Protein AF-A0A1V6E5S6-F1 (afdb_monomer)

Radius of gyration: 23.47 Å; Cα contacts (8 Å, |Δi|>4): 722; chains: 1; bounding box: 61×52×70 Å

Foldseek 3Di:
DVVQLVVCLVQLVVQWKKKKKFWAQKDAQAQDGLQFMKIATPVRDIDTDPGDDPVRVVVSVVVVVCVVVVHFKDKDKDQQAPVVDPDDDDRRMIIMMIMGMDGHPDLQSVQSVLQVVCLQVQFKWKWKWWDFPPDIHIFIAGLCQQTPPVHDPDDPSVQSNVVQPDAGWHWDWTWDDDPPDTTIIIMIMHIDGRFAAEEAEALDLLSLLLLVLCVVVGHAYEYEYQDPVSQDCVSRVRHPYYYYQPDLLQSQPDDPVGHGDAAALRYEYAHPHDDLVSQLSVLLNVLPHNHVAAEYADDPVSLVVSVVVVVVVPDDPVSSVRYHPNAFDPPVDDGSNSSSVRNVVQVVCSSVVNRDPD

Secondary structure (DSSP, 8-state):
-HHHHHHHHHHHHTT--EEEEEEEEEESS-S--TT-EEEEETTS-EEE-SSSTHHHHHHHHHHHHHHHTT-SEEEEEEE-STTT-SSS-S---EEEEEEEEE-TTSHHHHHHHHHHHHHHTT--EEEEEEE-SS-EEEEEEETTS-EEETT-SS--THHHHTTTT--EEEEEEEEEEETTEEEEEEEEEEEEPPPPEEEEE--SHHHHHHHHHHHHTT-EEEEEES-GGG--TTT-TT-SEEEE---TTSTTS-BTTB------TT-EEEE--S-HHHHHHHHHHHHTS--SEEEE-S-HHHHHHHHHHHHHTT--HHHHTTEESS-S--S---SHHHHHHHHHHHHHHHHTT-----

pLDDT: mean 88.1, std 12.29, range [40.66, 98.31]

Solvent-accessible surface area (backbone atoms only — not comparable to full-atom values): 19204 Å² total; per-residue (Å²): 108,67,68,50,53,53,54,53,49,57,36,32,76,66,68,33,45,38,35,36,36,29,21,40,40,61,43,74,56,55,83,45,53,31,74,23,44,23,40,34,37,87,86,69,53,71,41,70,46,60,52,55,71,65,65,41,52,52,50,54,54,49,53,53,54,35,58,74,73,68,53,55,65,50,79,47,79,44,69,36,30,72,92,69,45,97,80,83,74,91,47,53,13,40,40,30,36,41,34,43,55,34,45,44,92,33,62,54,36,53,10,44,49,54,18,50,54,42,18,74,73,63,36,45,23,28,28,36,44,34,34,46,99,87,51,78,46,42,28,8,27,34,81,86,32,48,38,68,23,63,77,51,99,79,64,83,41,75,50,48,49,77,59,57,81,48,74,20,26,36,69,52,79,38,57,44,85,51,97,94,44,72,45,71,20,50,29,42,37,44,23,44,70,35,75,32,39,38,39,30,38,16,59,44,69,46,31,44,35,29,45,53,50,42,37,74,77,58,29,46,22,35,41,26,29,73,53,64,90,54,65,40,60,89,74,40,75,73,44,76,41,69,46,72,42,91,43,64,92,56,65,43,53,60,53,99,90,44,75,54,65,83,55,43,58,72,17,35,39,36,41,42,64,93,46,72,70,60,50,41,41,50,46,59,58,52,64,75,45,52,45,58,36,36,31,36,64,52,53,64,69,57,49,52,56,43,52,52,56,42,42,77,74,66,54,48,72,75,55,58,68,56,50,39,64,50,45,38,50,94,77,79,59,81,49,42,57,45,42,18,50,25,33,51,52,37,53,50,24,54,77,69,73,57,57,74,89,125

Sequence (358 aa):
MRELRSWIIERLDSDETVVLAAVTHASGSTARGTDALMAVDMNGRMEGTVGGGYIENQAIMAIRKLLEVGGDHQDLFFDLSPEAQQNQMTCGGKVSLHIERIDPQSEAYNALKTCFEHVESGNPCAFIVARTSEEKHCFAIDKEGRALYPHLQKTSASSLESAHNSYGASCFELELPEADKFKRARAFQLGFKPDPIAYIFGAGHVGKATSVAASLVGFRVIVTDDRAELLTRERFPNANMLRIIENFSDPLMASRDAPAIEIGPQDCAMILTRKPDIDKEMLSCLLRTKAGYIGLIGSKTKRDGIFAALREEGFSESDLSRVHSPIGLGIGAQTPEEIAISIMAEVIAVRSGVLPKL

Mean predicted aligned error: 7.18 Å

Structure (mmCIF, N/CA/C/O backbone):
data_AF-A0A1V6E5S6-F1
#
_entry.id   AF-A0A1V6E5S6-F1
#
loop_
_atom_site.group_PDB
_atom_site.id
_atom_site.type_symbol
_atom_site.label_atom_id
_atom_site.label_alt_id
_atom_site.label_comp_id
_atom_site.label_asym_id
_atom_site.label_entity_id
_atom_site.label_seq_id
_atom_site.pdbx_PDB_ins_code
_atom_site.Cartn_x
_atom_site.Cartn_y
_atom_site.Cartn_z
_atom_site.occupancy
_atom_site.B_iso_or_equiv
_atom_site.auth_seq_id
_atom_site.auth_comp_id
_atom_site.auth_asym_id
_atom_site.auth_atom_id
_atom_site.pdbx_PDB_model_num
ATOM 1 N N . MET A 1 1 ? -2.377 -0.287 -6.154 1.00 79.62 1 MET A N 1
ATOM 2 C CA . MET A 1 1 ? -1.262 -1.111 -6.672 1.00 79.62 1 MET A CA 1
ATOM 3 C C . MET A 1 1 ? -1.637 -2.571 -6.876 1.00 79.62 1 MET A C 1
ATOM 5 O O . MET A 1 1 ? -1.191 -3.112 -7.870 1.00 79.62 1 MET A O 1
ATOM 9 N N . ARG A 1 2 ? -2.436 -3.218 -6.010 1.00 83.69 2 ARG A N 1
ATOM 10 C CA . ARG A 1 2 ? -2.872 -4.614 -6.226 1.00 83.69 2 ARG A CA 1
ATOM 11 C C . ARG A 1 2 ? -3.512 -4.860 -7.598 1.00 83.69 2 ARG A C 1
ATOM 13 O O . ARG A 1 2 ? -2.979 -5.658 -8.348 1.00 83.69 2 ARG A O 1
ATOM 20 N N . GLU A 1 3 ? -4.563 -4.113 -7.941 1.00 87.19 3 GLU A N 1
ATOM 21 C CA . GLU A 1 3 ? -5.257 -4.261 -9.235 1.00 87.19 3 GLU A CA 1
ATOM 22 C C . GLU A 1 3 ? -4.297 -4.086 -10.425 1.00 87.19 3 GLU A C 1
ATOM 24 O O . GLU A 1 3 ? -4.286 -4.908 -11.328 1.00 87.19 3 GLU A O 1
ATOM 29 N N . LEU A 1 4 ? -3.404 -3.087 -10.372 1.00 92.00 4 LEU A N 1
ATOM 30 C CA . LEU A 1 4 ? -2.356 -2.883 -11.378 1.00 92.00 4 LEU A CA 1
ATOM 31 C C . LEU A 1 4 ? -1.407 -4.088 -11.501 1.00 92.00 4 LEU A C 1
ATOM 33 O O . LEU A 1 4 ? -1.070 -4.488 -12.610 1.00 92.00 4 LEU A O 1
ATOM 37 N N . ARG A 1 5 ? -0.970 -4.676 -10.379 1.00 93.69 5 ARG A N 1
ATOM 38 C CA . ARG A 1 5 ? -0.094 -5.860 -10.386 1.00 93.69 5 ARG A CA 1
ATOM 39 C C . ARG A 1 5 ? -0.795 -7.065 -11.011 1.00 93.69 5 ARG A C 1
ATOM 41 O O . ARG A 1 5 ? -0.218 -7.697 -11.890 1.00 93.69 5 ARG A O 1
ATOM 48 N N . SER A 1 6 ? -2.037 -7.334 -10.604 1.00 93.31 6 SER A N 1
ATOM 49 C CA . SER A 1 6 ? -2.858 -8.411 -11.172 1.00 93.31 6 SER A CA 1
ATOM 50 C C . SER A 1 6 ? -3.077 -8.206 -12.670 1.00 93.31 6 SER A C 1
ATOM 52 O O . SER A 1 6 ? -2.807 -9.109 -13.452 1.00 93.31 6 SER A O 1
ATOM 54 N N . TRP A 1 7 ? -3.433 -6.984 -13.077 1.00 96.50 7 TRP A N 1
ATOM 55 C CA . TRP A 1 7 ? -3.593 -6.601 -14.477 1.00 96.50 7 TRP A CA 1
ATOM 56 C C . TRP A 1 7 ? -2.333 -6.906 -15.292 1.00 96.50 7 TRP A C 1
ATOM 58 O O . TRP A 1 7 ? -2.433 -7.541 -16.334 1.00 96.50 7 TRP A O 1
ATOM 68 N N . ILE A 1 8 ? -1.144 -6.513 -14.814 1.00 97.00 8 ILE A N 1
ATOM 69 C CA . ILE A 1 8 ? 0.131 -6.750 -15.516 1.00 97.00 8 ILE A CA 1
ATOM 70 C C . ILE A 1 8 ? 0.382 -8.249 -15.718 1.00 97.00 8 ILE A C 1
ATOM 72 O O . ILE A 1 8 ? 0.693 -8.668 -16.833 1.00 97.00 8 ILE A O 1
ATOM 76 N N . ILE A 1 9 ? 0.238 -9.051 -14.658 1.00 96.69 9 ILE A N 1
ATOM 77 C CA . ILE A 1 9 ? 0.496 -10.495 -14.719 1.00 96.69 9 ILE A CA 1
ATOM 78 C C . ILE A 1 9 ? -0.505 -11.197 -15.629 1.00 96.69 9 ILE A C 1
ATOM 80 O O . ILE A 1 9 ? -0.089 -12.014 -16.438 1.00 96.69 9 ILE A O 1
ATOM 84 N N . GLU A 1 10 ? -1.788 -10.836 -15.580 1.00 96.56 10 GLU A N 1
ATOM 85 C CA . GLU A 1 10 ? -2.810 -11.414 -16.462 1.00 96.56 10 GLU A CA 1
ATOM 86 C C . GLU A 1 10 ? -2.470 -11.251 -17.951 1.00 96.56 10 GLU A C 1
ATOM 88 O O . GLU A 1 10 ? -2.671 -12.187 -18.727 1.00 96.56 10 GLU A O 1
ATOM 93 N N . ARG A 1 11 ? -1.932 -10.093 -18.366 1.00 96.94 11 ARG A N 1
ATOM 94 C CA . ARG A 1 11 ? -1.499 -9.878 -19.761 1.00 96.94 11 ARG A CA 1
ATOM 95 C C . ARG A 1 11 ? -0.270 -10.701 -20.106 1.00 96.94 11 ARG A C 1
ATOM 97 O O . ARG A 1 11 ? -0.270 -11.387 -21.122 1.00 96.94 11 ARG A O 1
ATOM 104 N N . LEU A 1 12 ? 0.751 -10.654 -19.253 1.00 97.00 12 LEU A N 1
ATOM 105 C CA . LEU A 1 12 ? 2.005 -11.364 -19.501 1.00 97.00 12 LEU A CA 1
ATOM 106 C C . LEU A 1 12 ? 1.802 -12.889 -19.515 1.00 97.00 12 LEU A C 1
ATOM 108 O O . LEU A 1 12 ? 2.395 -13.575 -20.344 1.00 97.00 12 LEU A O 1
ATOM 112 N N . ASP A 1 13 ? 0.917 -13.413 -18.661 1.00 96.25 13 ASP A N 1
ATOM 113 C CA . ASP A 1 13 ? 0.499 -14.823 -18.657 1.00 96.25 13 ASP A CA 1
ATOM 114 C C . ASP A 1 13 ? -0.327 -15.186 -19.909 1.00 96.25 13 ASP A C 1
ATOM 116 O O . ASP A 1 13 ? -0.337 -16.345 -20.323 1.00 96.25 13 ASP A O 1
ATOM 120 N N . SER A 1 14 ? -0.981 -14.203 -20.538 1.00 95.75 14 SER A N 1
ATOM 121 C CA . SER A 1 14 ? -1.735 -14.350 -21.795 1.00 95.75 14 SER A CA 1
ATOM 122 C C . SER A 1 14 ? -0.883 -14.115 -23.051 1.00 95.75 14 SER A C 1
ATOM 124 O O . SER A 1 14 ? -1.437 -13.916 -24.131 1.00 95.75 14 SER A O 1
ATOM 126 N N . ASP A 1 15 ? 0.447 -14.140 -22.920 1.00 95.81 15 ASP A N 1
ATOM 127 C CA . ASP A 1 15 ? 1.408 -13.909 -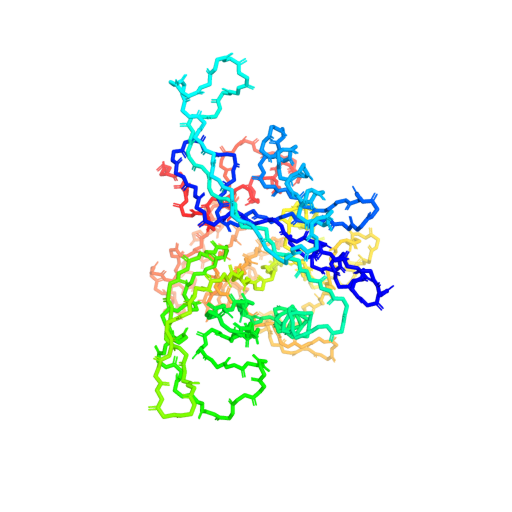24.009 1.00 95.81 15 ASP A CA 1
ATOM 128 C C . ASP A 1 15 ? 1.304 -12.504 -24.647 1.00 95.81 15 ASP A C 1
ATOM 130 O O . ASP A 1 15 ? 1.664 -12.287 -25.804 1.00 95.81 15 ASP A O 1
ATOM 134 N N . GLU A 1 16 ? 0.830 -11.513 -23.881 1.00 95.94 16 GLU A N 1
ATOM 135 C CA . GLU A 1 16 ? 0.784 -10.107 -24.291 1.00 95.94 16 GLU A CA 1
ATOM 136 C C . GLU A 1 16 ? 1.938 -9.307 -23.657 1.00 95.94 16 GLU A C 1
ATOM 138 O O . GLU A 1 16 ? 2.096 -9.276 -22.436 1.00 95.94 16 GLU A O 1
ATOM 143 N N . THR A 1 17 ? 2.722 -8.596 -24.476 1.00 96.56 17 THR A N 1
ATOM 144 C CA . THR A 1 17 ? 3.737 -7.637 -23.999 1.00 96.56 17 THR A CA 1
ATOM 145 C C . THR A 1 17 ? 3.088 -6.479 -23.243 1.00 96.56 17 THR A C 1
ATOM 147 O O . THR A 1 17 ? 2.095 -5.891 -23.686 1.00 96.56 17 THR A O 1
ATOM 150 N N . VAL A 1 18 ? 3.712 -6.097 -22.128 1.00 97.56 18 VAL A N 1
ATOM 151 C CA . VAL A 1 18 ? 3.324 -4.946 -21.308 1.00 97.56 18 VAL A CA 1
ATOM 152 C C . VAL A 1 18 ? 4.490 -3.970 -21.222 1.00 97.56 18 VAL A C 1
ATOM 154 O O . VAL A 1 18 ? 5.636 -4.361 -21.017 1.00 97.56 18 VAL A O 1
ATOM 157 N N . VAL A 1 19 ? 4.203 -2.678 -21.338 1.00 97.94 19 VAL A N 1
ATOM 158 C CA . VAL A 1 19 ? 5.181 -1.609 -21.140 1.00 97.94 19 VAL A CA 1
ATOM 159 C C . VAL A 1 19 ? 4.845 -0.846 -19.865 1.00 97.94 19 VAL A C 1
ATOM 161 O O . VAL A 1 19 ? 3.742 -0.322 -19.707 1.00 97.94 19 VAL A O 1
ATOM 164 N N . LEU A 1 20 ? 5.803 -0.795 -18.946 1.00 97.50 20 LEU A N 1
ATOM 165 C CA . LEU A 1 20 ? 5.714 -0.062 -17.690 1.00 97.50 20 LEU A CA 1
ATOM 166 C C . LEU A 1 20 ? 6.242 1.357 -17.889 1.00 97.50 20 LEU A C 1
ATOM 168 O O . LEU A 1 20 ? 7.266 1.546 -18.534 1.00 97.50 20 LEU A O 1
ATOM 172 N N . ALA A 1 21 ? 5.583 2.344 -17.296 1.00 96.44 21 ALA A N 1
ATOM 173 C CA . ALA A 1 21 ? 6.065 3.713 -17.173 1.00 96.44 21 ALA A CA 1
ATOM 174 C C . ALA A 1 21 ? 6.022 4.119 -15.698 1.00 96.44 21 ALA A C 1
ATOM 176 O O . ALA A 1 21 ? 4.956 4.111 -15.079 1.00 96.44 21 ALA A O 1
ATOM 177 N N . ALA A 1 22 ? 7.174 4.464 -15.131 1.00 95.25 22 ALA A N 1
ATOM 178 C CA . ALA A 1 22 ? 7.325 4.723 -13.704 1.00 95.25 22 ALA A CA 1
ATOM 179 C C . ALA A 1 22 ? 7.999 6.070 -13.440 1.00 95.25 22 ALA A C 1
ATOM 181 O O . ALA A 1 22 ? 8.958 6.427 -14.125 1.00 95.25 22 ALA A O 1
ATOM 182 N N . VAL A 1 23 ? 7.527 6.806 -12.432 1.00 93.06 23 VAL A N 1
ATOM 183 C CA . VAL A 1 23 ? 8.133 8.082 -12.021 1.00 93.06 23 VAL A CA 1
ATOM 184 C C . VAL A 1 23 ? 9.390 7.804 -11.201 1.00 93.06 23 VAL A C 1
ATOM 186 O O . VAL A 1 23 ? 9.299 7.431 -10.040 1.00 93.06 23 VAL A O 1
ATOM 189 N N . THR A 1 24 ? 10.576 7.995 -11.773 1.00 91.69 24 THR A N 1
ATOM 190 C CA . THR A 1 24 ? 11.856 7.710 -11.091 1.00 91.69 24 THR A CA 1
ATOM 191 C C . THR A 1 24 ? 12.415 8.902 -10.330 1.00 91.69 24 THR A C 1
ATOM 193 O O . THR A 1 24 ? 13.259 8.748 -9.448 1.00 91.69 24 THR A O 1
ATOM 196 N N . HIS A 1 25 ? 11.942 10.103 -10.652 1.00 88.56 25 HIS A N 1
ATOM 197 C CA . HIS A 1 25 ? 12.268 11.318 -9.927 1.00 88.56 25 HIS A CA 1
ATOM 198 C C . HIS A 1 25 ? 11.115 12.310 -10.035 1.00 88.56 25 HIS A C 1
ATOM 200 O O . HIS A 1 25 ? 10.565 12.517 -11.116 1.00 88.56 25 HIS A O 1
ATOM 206 N N . ALA A 1 26 ? 10.791 12.960 -8.924 1.00 85.50 26 ALA A N 1
ATOM 207 C CA . ALA A 1 26 ? 9.840 14.056 -8.876 1.00 85.50 26 ALA A CA 1
ATOM 208 C C . ALA A 1 26 ? 10.364 15.120 -7.909 1.00 85.50 26 ALA A C 1
ATOM 210 O O . ALA A 1 26 ? 10.717 14.812 -6.769 1.00 85.50 26 ALA A O 1
ATOM 211 N N . SER A 1 27 ? 10.425 16.372 -8.356 1.00 82.69 27 SER A N 1
ATOM 212 C CA . SER A 1 27 ? 10.778 17.511 -7.506 1.00 82.69 27 SER A CA 1
ATOM 213 C C . SER A 1 27 ? 9.887 18.718 -7.792 1.00 82.69 27 SER A C 1
ATOM 215 O O . SER A 1 27 ? 9.423 18.927 -8.913 1.00 82.69 27 SER A O 1
ATOM 217 N N . GLY A 1 28 ? 9.616 19.511 -6.753 1.00 75.56 28 GLY A N 1
ATOM 218 C CA . GLY A 1 28 ? 8.633 20.596 -6.810 1.00 75.56 28 GLY A CA 1
ATOM 219 C C . GLY A 1 28 ? 7.181 20.098 -6.785 1.00 75.56 28 GLY A C 1
ATOM 220 O O . GLY A 1 28 ? 6.899 18.971 -6.376 1.00 75.56 28 GLY A O 1
ATOM 221 N N . SER A 1 29 ? 6.249 20.953 -7.213 1.00 67.00 29 SER A N 1
ATOM 222 C CA . SER A 1 29 ? 4.806 20.667 -7.213 1.00 67.00 29 SER A CA 1
ATOM 223 C C . SER A 1 29 ? 4.419 19.740 -8.368 1.00 67.00 29 SER A C 1
ATOM 225 O O . SER A 1 29 ? 4.035 20.193 -9.448 1.00 67.00 29 SER A O 1
ATOM 227 N N . THR A 1 30 ? 4.539 18.436 -8.135 1.00 59.22 30 THR A N 1
ATOM 228 C CA . THR A 1 30 ? 4.199 17.362 -9.081 1.00 59.22 30 THR A CA 1
ATOM 229 C C . THR A 1 30 ? 2.948 16.612 -8.614 1.00 59.22 30 THR A C 1
ATOM 231 O O . THR A 1 30 ? 2.635 16.588 -7.425 1.00 59.22 30 THR A O 1
ATOM 234 N N . ALA A 1 31 ? 2.191 16.023 -9.546 1.00 60.50 31 ALA A N 1
ATOM 235 C CA . ALA A 1 31 ? 0.925 15.352 -9.228 1.00 60.50 31 ALA A CA 1
ATOM 236 C C . ALA A 1 31 ? 1.105 14.012 -8.484 1.00 60.50 31 ALA A C 1
ATOM 238 O O . ALA A 1 31 ? 0.204 13.577 -7.763 1.00 60.50 31 ALA A O 1
ATOM 239 N N . ARG A 1 32 ? 2.249 13.340 -8.676 1.00 66.00 32 ARG A N 1
ATOM 240 C CA . ARG A 1 32 ? 2.581 12.032 -8.095 1.00 66.00 32 ARG A CA 1
ATOM 241 C C . ARG A 1 32 ? 4.069 11.953 -7.750 1.00 66.00 32 ARG A C 1
ATOM 243 O O . ARG A 1 32 ? 4.881 12.612 -8.394 1.00 66.00 32 ARG A O 1
ATOM 250 N N . GLY A 1 33 ? 4.398 11.153 -6.735 1.00 75.31 33 GLY A N 1
ATOM 251 C CA . GLY A 1 33 ? 5.772 10.869 -6.332 1.00 75.31 33 GLY A CA 1
ATOM 252 C C . GLY A 1 33 ? 6.335 9.645 -7.048 1.00 75.31 33 GLY A C 1
ATOM 253 O O . GLY A 1 33 ? 5.780 9.169 -8.037 1.00 75.31 33 GLY A O 1
ATOM 254 N N . THR A 1 34 ? 7.431 9.101 -6.526 1.00 80.19 34 THR A N 1
ATOM 255 C CA . THR A 1 34 ? 8.080 7.901 -7.080 1.00 80.19 34 THR A CA 1
ATOM 256 C C . THR A 1 34 ? 7.269 6.612 -6.902 1.00 80.19 34 THR A C 1
ATOM 258 O O . THR A 1 34 ? 7.682 5.541 -7.331 1.00 80.19 34 THR A O 1
ATOM 261 N N . ASP A 1 35 ? 6.095 6.688 -6.281 1.00 81.62 35 ASP A N 1
ATOM 262 C CA . ASP A 1 35 ? 5.121 5.608 -6.147 1.00 81.62 35 ASP A CA 1
ATOM 263 C C . ASP A 1 35 ? 4.183 5.470 -7.362 1.00 81.62 35 ASP A C 1
ATOM 265 O O . ASP A 1 35 ? 3.423 4.503 -7.441 1.00 81.62 35 ASP A O 1
ATOM 269 N N . ALA A 1 36 ? 4.231 6.409 -8.315 1.00 89.06 36 ALA A N 1
ATOM 270 C CA . ALA A 1 36 ? 3.427 6.361 -9.532 1.00 89.06 36 ALA A CA 1
ATOM 271 C C . ALA A 1 36 ? 3.961 5.344 -10.554 1.00 89.06 36 ALA A C 1
ATOM 273 O O . ALA A 1 36 ? 5.122 5.394 -10.971 1.00 89.06 36 ALA A O 1
ATOM 274 N N . LEU A 1 37 ? 3.059 4.478 -11.014 1.00 93.69 37 LEU A N 1
ATOM 275 C CA . LEU A 1 37 ? 3.298 3.460 -12.030 1.00 93.69 37 LEU A CA 1
ATOM 276 C C . LEU A 1 37 ? 2.079 3.378 -12.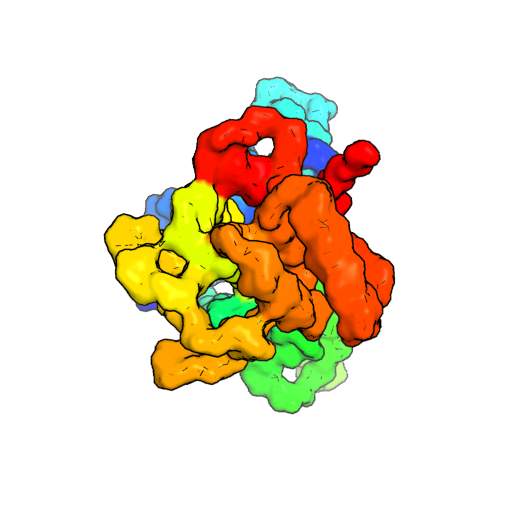954 1.00 93.69 37 LEU A C 1
ATOM 278 O O . LEU A 1 37 ? 0.934 3.378 -12.494 1.00 93.69 37 LEU A O 1
ATOM 282 N N . MET A 1 38 ? 2.344 3.278 -14.249 1.00 95.50 38 MET A N 1
ATOM 283 C CA . MET A 1 38 ? 1.366 3.005 -15.295 1.00 95.50 38 MET A CA 1
ATOM 284 C C . MET A 1 38 ? 1.841 1.801 -16.107 1.00 95.50 38 MET A C 1
ATOM 286 O O . MET A 1 38 ? 3.034 1.673 -16.378 1.00 95.50 38 MET A O 1
ATOM 290 N N . ALA A 1 39 ? 0.918 0.933 -16.502 1.00 96.56 39 ALA A N 1
ATOM 291 C CA . ALA A 1 39 ? 1.171 -0.162 -17.429 1.00 96.56 39 ALA A CA 1
ATOM 292 C C . ALA A 1 39 ? 0.299 0.012 -18.672 1.00 96.56 39 ALA A C 1
ATOM 294 O O . ALA A 1 39 ? -0.864 0.397 -18.560 1.00 96.56 39 ALA A O 1
ATOM 295 N N . VAL A 1 40 ? 0.864 -0.261 -19.846 1.00 95.75 40 VAL A N 1
ATOM 296 C CA . VAL A 1 40 ? 0.183 -0.161 -21.142 1.00 95.75 40 VAL A CA 1
ATOM 297 C C . VAL A 1 40 ? 0.450 -1.437 -21.930 1.00 95.75 40 VAL A C 1
ATOM 299 O O . VAL A 1 40 ? 1.595 -1.877 -22.013 1.00 95.75 40 VAL A O 1
ATOM 302 N N . ASP A 1 41 ? -0.588 -2.040 -22.497 1.00 94.06 4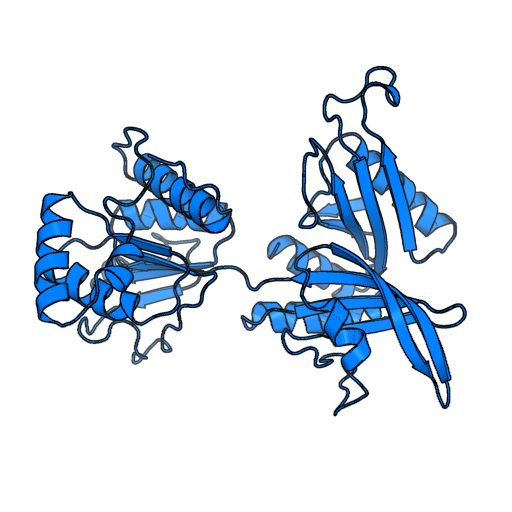1 ASP A N 1
ATOM 303 C CA . ASP A 1 41 ? -0.439 -3.205 -23.372 1.00 94.06 41 ASP A CA 1
ATOM 304 C C . ASP A 1 41 ? -0.293 -2.804 -24.848 1.00 94.06 41 ASP A C 1
ATOM 306 O O . ASP A 1 41 ? -0.440 -1.639 -25.231 1.00 94.06 41 ASP A O 1
ATOM 310 N N . MET A 1 42 ? -0.034 -3.790 -25.707 1.00 89.56 42 MET A N 1
ATOM 311 C CA . MET A 1 42 ? 0.127 -3.573 -27.151 1.00 89.56 42 MET A CA 1
ATOM 312 C C . MET A 1 42 ? -1.145 -3.060 -27.850 1.00 89.56 42 MET A C 1
ATOM 314 O O . MET A 1 42 ? -1.057 -2.481 -28.932 1.00 89.56 42 MET A O 1
ATOM 318 N N . ASN A 1 43 ? -2.319 -3.225 -27.233 1.00 88.62 43 ASN A N 1
ATOM 319 C CA . ASN A 1 43 ? -3.597 -2.714 -27.734 1.00 88.62 43 ASN A CA 1
ATOM 320 C C . ASN A 1 43 ? -3.877 -1.273 -27.264 1.00 88.62 43 ASN A C 1
ATOM 322 O O . ASN A 1 43 ? -4.905 -0.690 -27.615 1.00 88.62 43 ASN A O 1
ATOM 326 N N . GLY A 1 44 ? -2.978 -0.685 -26.468 1.00 86.69 44 GLY A N 1
ATOM 327 C CA . GLY A 1 44 ? -3.126 0.649 -25.896 1.00 86.69 44 GLY A CA 1
ATOM 328 C C . GLY A 1 44 ? -4.095 0.718 -24.714 1.00 86.69 44 GLY A C 1
ATOM 329 O O . GLY A 1 44 ? -4.450 1.825 -24.304 1.00 86.69 44 GLY A O 1
ATOM 330 N N . ARG A 1 45 ? -4.530 -0.424 -24.160 1.00 92.25 45 ARG A N 1
ATOM 331 C CA . ARG A 1 45 ? -5.248 -0.448 -22.877 1.00 92.25 45 ARG A CA 1
ATOM 332 C C . ARG A 1 45 ? -4.236 -0.166 -21.771 1.00 92.25 45 ARG A C 1
ATOM 334 O O . ARG A 1 45 ? -3.090 -0.603 -21.855 1.00 92.25 45 ARG A O 1
ATOM 341 N N . MET A 1 46 ? -4.663 0.549 -20.736 1.00 92.56 46 MET A N 1
ATOM 342 C CA . MET A 1 46 ? -3.777 0.974 -19.656 1.00 92.56 46 MET A CA 1
ATOM 343 C C . MET A 1 46 ? -4.408 0.790 -18.279 1.00 92.56 46 MET A C 1
ATOM 345 O O . MET A 1 46 ? -5.632 0.804 -18.156 1.00 92.56 46 MET A O 1
ATOM 349 N N . GLU A 1 47 ? -3.555 0.662 -17.268 1.00 94.31 47 GLU A N 1
ATOM 350 C CA . GLU A 1 47 ? -3.908 0.638 -15.849 1.00 94.31 47 GLU A CA 1
ATOM 351 C C . GLU A 1 47 ? -2.869 1.442 -15.056 1.00 94.31 47 GLU A C 1
ATOM 353 O O . GLU A 1 47 ? -1.686 1.479 -15.408 1.00 94.31 47 GLU A O 1
ATOM 358 N N . GLY A 1 48 ? -3.289 2.079 -13.962 1.00 91.62 48 GLY A N 1
ATOM 359 C CA . GLY A 1 48 ? -2.429 2.990 -13.204 1.00 91.62 48 GLY A CA 1
ATOM 360 C C . GLY A 1 48 ? -2.269 4.365 -13.865 1.00 91.62 48 GLY A C 1
ATOM 361 O O . GLY A 1 48 ? -2.968 4.707 -14.813 1.00 91.62 48 GLY A O 1
ATOM 362 N N . THR A 1 49 ? -1.386 5.198 -13.313 1.00 91.12 49 THR A N 1
ATOM 363 C CA . THR A 1 49 ? -1.144 6.562 -13.811 1.00 91.12 49 THR A CA 1
ATOM 364 C C . THR A 1 49 ? 0.209 7.087 -13.333 1.00 91.12 49 THR A C 1
ATOM 366 O O . THR A 1 49 ? 0.651 6.784 -12.223 1.00 91.12 49 THR A O 1
ATOM 369 N N . VAL A 1 50 ? 0.840 7.930 -14.151 1.00 87.19 50 VAL A N 1
ATOM 370 C CA . VAL A 1 50 ? 2.090 8.646 -13.825 1.00 87.19 50 VAL A CA 1
ATOM 371 C C . VAL A 1 50 ? 1.879 10.124 -13.476 1.00 87.19 50 VAL A C 1
ATOM 373 O O . VAL A 1 50 ? 2.843 10.853 -13.267 1.00 87.19 50 VAL A O 1
ATOM 376 N N . GLY A 1 51 ? 0.627 10.588 -13.389 1.00 75.56 51 GLY A N 1
ATOM 377 C CA . GLY A 1 51 ? 0.317 11.983 -13.043 1.00 75.56 51 GLY A CA 1
ATOM 378 C C . GLY A 1 51 ? -0.845 12.613 -13.809 1.00 75.56 51 GLY A C 1
ATOM 379 O O . GLY A 1 51 ? -1.219 13.735 -13.479 1.00 75.56 51 GLY A O 1
ATOM 380 N N . GLY A 1 52 ? -1.435 11.899 -14.777 1.00 73.62 52 GLY A N 1
ATOM 381 C CA . GLY A 1 52 ? -2.553 12.367 -15.600 1.00 73.62 52 GLY A CA 1
ATOM 382 C C . GLY A 1 52 ? -2.194 13.493 -16.582 1.00 73.62 52 GLY A C 1
ATOM 383 O O . GLY A 1 52 ? -1.157 14.151 -16.484 1.00 73.62 52 GLY A O 1
ATOM 384 N N . GLY A 1 53 ? -3.066 13.725 -17.566 1.00 82.06 53 GLY A N 1
ATOM 385 C CA . GLY A 1 53 ? -2.951 14.851 -18.499 1.00 82.06 53 GLY A CA 1
ATOM 386 C C . GLY A 1 53 ? -1.779 14.732 -19.482 1.00 82.06 53 GLY A C 1
ATOM 387 O O . GLY A 1 53 ? -1.645 13.736 -20.192 1.00 82.06 53 GLY A O 1
ATOM 388 N N . TYR A 1 54 ? -0.941 15.770 -19.564 1.00 82.56 54 TYR A N 1
ATOM 389 C CA . TYR A 1 54 ? 0.132 15.868 -20.565 1.00 82.56 54 TYR A CA 1
ATOM 390 C C . TYR A 1 54 ? 1.223 14.807 -20.389 1.00 82.56 54 TYR A C 1
ATOM 392 O O . TYR A 1 54 ? 1.625 14.190 -21.371 1.00 82.56 54 TYR A O 1
ATOM 400 N N . ILE A 1 55 ? 1.698 14.577 -19.156 1.00 85.38 55 ILE A N 1
ATOM 401 C CA . ILE A 1 55 ? 2.790 13.622 -18.888 1.00 85.38 55 ILE A CA 1
ATOM 402 C C . ILE A 1 55 ? 2.376 12.215 -19.325 1.00 85.38 55 ILE A C 1
ATOM 404 O O . ILE A 1 55 ? 3.145 11.509 -19.971 1.00 85.38 55 ILE A O 1
ATOM 408 N N . GLU A 1 56 ? 1.137 11.834 -19.019 1.00 88.25 56 GLU A N 1
ATOM 409 C CA . GLU A 1 56 ? 0.569 10.545 -19.407 1.00 88.25 56 GLU A CA 1
ATOM 410 C C . GLU A 1 56 ? 0.478 10.406 -20.932 1.00 88.25 56 GLU A C 1
ATOM 412 O O . GLU A 1 56 ? 0.912 9.401 -21.495 1.00 88.25 56 GLU A O 1
ATOM 417 N N . ASN A 1 57 ? 0.018 11.452 -21.628 1.00 87.75 57 ASN A N 1
ATOM 418 C CA . ASN A 1 57 ? -0.033 11.461 -23.088 1.00 87.75 57 ASN A CA 1
ATOM 419 C C . ASN A 1 57 ? 1.363 11.336 -23.727 1.00 87.75 57 ASN A C 1
ATOM 421 O O . ASN A 1 57 ? 1.548 10.536 -24.644 1.00 87.75 57 ASN A O 1
ATOM 425 N N . GLN A 1 58 ? 2.355 12.068 -23.211 1.00 89.50 58 GLN A N 1
ATOM 426 C CA . GLN A 1 58 ? 3.740 11.984 -23.684 1.00 89.50 58 GLN A CA 1
ATOM 427 C C . GLN A 1 58 ? 4.355 10.607 -23.423 1.00 89.50 58 GLN A C 1
ATOM 429 O O . GLN A 1 58 ? 5.040 10.074 -24.296 1.00 89.50 58 GLN A O 1
ATOM 434 N N . ALA A 1 59 ? 4.073 9.999 -22.267 1.00 91.50 59 ALA A N 1
ATOM 435 C CA . ALA A 1 59 ? 4.498 8.635 -21.971 1.00 91.50 59 ALA A CA 1
ATOM 436 C C . ALA A 1 59 ? 3.904 7.638 -22.979 1.00 91.50 59 ALA A C 1
ATOM 438 O O . ALA A 1 59 ? 4.642 6.833 -23.536 1.00 91.50 59 ALA A O 1
ATOM 439 N N . ILE A 1 60 ? 2.609 7.736 -23.301 1.00 91.25 60 ILE A N 1
ATOM 440 C CA . ILE A 1 60 ? 1.961 6.873 -24.305 1.00 91.25 60 ILE A CA 1
ATOM 441 C C . ILE A 1 60 ? 2.586 7.062 -25.696 1.00 91.25 60 ILE A C 1
ATOM 443 O O . ILE A 1 60 ? 2.832 6.082 -26.402 1.00 91.25 60 ILE A O 1
ATOM 447 N N . MET A 1 61 ? 2.868 8.303 -26.105 1.00 91.44 61 MET A N 1
ATOM 448 C CA . MET A 1 61 ? 3.538 8.576 -27.383 1.00 91.44 61 MET A CA 1
ATOM 449 C C . MET A 1 61 ? 4.952 7.985 -27.428 1.00 91.44 61 MET A C 1
ATOM 451 O O . MET A 1 61 ? 5.336 7.389 -28.435 1.00 91.44 61 MET A O 1
ATOM 455 N N . ALA A 1 62 ? 5.709 8.117 -26.338 1.00 94.00 62 ALA A N 1
ATOM 456 C CA . ALA A 1 62 ? 7.038 7.535 -26.212 1.00 94.00 62 ALA A CA 1
ATOM 457 C C . ALA A 1 62 ? 6.994 6.001 -26.234 1.00 94.00 62 ALA A C 1
ATOM 459 O O . ALA A 1 62 ? 7.771 5.396 -26.963 1.00 94.00 62 ALA A O 1
ATOM 460 N N . ILE A 1 63 ? 6.035 5.378 -25.538 1.00 94.50 63 ILE A N 1
ATOM 461 C CA . ILE A 1 63 ? 5.811 3.925 -25.569 1.00 94.50 63 ILE A CA 1
ATOM 462 C C . ILE A 1 63 ? 5.557 3.449 -27.003 1.00 94.50 63 ILE A C 1
ATOM 464 O O . ILE A 1 63 ? 6.202 2.509 -27.457 1.00 94.50 63 ILE A O 1
ATOM 468 N N . ARG A 1 64 ? 4.672 4.118 -27.754 1.00 92.00 64 ARG A N 1
ATOM 469 C CA . ARG A 1 64 ? 4.408 3.760 -29.161 1.00 92.00 64 ARG A CA 1
ATOM 470 C C . ARG A 1 64 ? 5.674 3.826 -30.007 1.00 92.00 64 ARG A C 1
ATOM 472 O O . ARG A 1 64 ? 5.993 2.865 -30.698 1.00 92.00 64 ARG A O 1
ATOM 479 N N . LYS A 1 65 ? 6.426 4.922 -29.896 1.00 93.44 65 LYS A N 1
ATOM 480 C CA . LYS A 1 65 ? 7.680 5.100 -30.633 1.00 93.44 65 LYS A CA 1
ATOM 481 C C . LYS A 1 65 ? 8.731 4.056 -30.246 1.00 93.44 65 LYS A C 1
ATOM 483 O O . LYS A 1 65 ? 9.423 3.551 -31.123 1.00 93.44 65 LYS A O 1
ATOM 488 N N . LEU A 1 66 ? 8.850 3.737 -28.956 1.00 94.31 66 LEU A N 1
ATOM 489 C CA . LEU A 1 66 ? 9.753 2.706 -28.443 1.00 94.31 66 LEU A CA 1
ATOM 490 C C . LEU A 1 66 ? 9.448 1.350 -29.087 1.00 94.31 66 LEU A C 1
ATOM 492 O O . LEU A 1 66 ? 10.360 0.676 -29.562 1.00 94.31 66 LEU A O 1
ATOM 496 N N . LEU A 1 67 ? 8.165 0.984 -29.145 1.00 91.19 67 LEU A N 1
ATOM 497 C CA . LEU A 1 67 ? 7.709 -0.259 -29.760 1.00 91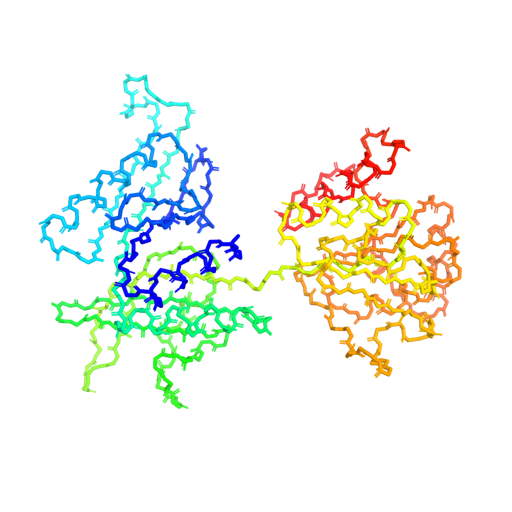.19 67 LEU A CA 1
ATOM 498 C C . LEU A 1 67 ? 7.947 -0.275 -31.279 1.00 91.19 67 LEU A C 1
ATOM 500 O O . LEU A 1 67 ? 8.411 -1.285 -31.800 1.00 91.19 67 LEU A O 1
ATOM 504 N N . GLU A 1 68 ? 7.703 0.838 -31.980 1.00 91.12 68 GLU A N 1
ATOM 505 C CA . GLU A 1 68 ? 7.944 0.968 -33.429 1.00 91.12 68 GLU A CA 1
ATOM 506 C C . GLU A 1 68 ? 9.409 0.733 -33.817 1.00 91.12 68 GLU A C 1
ATOM 508 O O . GLU A 1 68 ? 9.687 0.099 -34.833 1.00 91.12 68 GLU A O 1
ATOM 513 N N . VAL A 1 69 ? 10.355 1.227 -33.011 1.00 93.38 69 VAL A N 1
ATOM 514 C CA . VAL A 1 69 ? 11.797 1.048 -33.262 1.00 93.38 69 VAL A CA 1
ATOM 515 C C . VAL A 1 69 ? 12.358 -0.248 -32.669 1.00 93.38 69 VAL A C 1
ATOM 517 O O . VAL A 1 69 ? 13.556 -0.497 -32.784 1.00 93.38 69 VAL A O 1
ATOM 520 N N . GLY A 1 70 ? 11.517 -1.067 -32.028 1.00 90.62 70 GLY A N 1
ATOM 521 C CA . GLY A 1 70 ? 11.919 -2.325 -31.399 1.00 90.62 70 GLY A CA 1
ATOM 522 C C . GLY A 1 70 ? 12.780 -2.159 -30.143 1.00 90.62 70 GLY A C 1
ATOM 523 O O . GLY A 1 70 ? 13.542 -3.065 -29.814 1.00 90.62 70 GLY A O 1
ATOM 524 N N . GLY A 1 71 ? 12.690 -1.020 -29.452 1.00 92.06 71 GLY A N 1
ATOM 525 C CA . GLY A 1 71 ? 13.423 -0.782 -28.208 1.00 92.06 71 GLY A CA 1
ATOM 526 C C . GLY A 1 71 ? 12.794 -1.475 -26.994 1.00 92.06 71 GLY A C 1
ATOM 527 O O . GLY A 1 71 ? 11.644 -1.922 -27.029 1.00 92.06 71 GLY A O 1
ATOM 528 N N . ASP A 1 72 ? 13.558 -1.550 -25.903 1.00 93.50 72 ASP A N 1
ATOM 529 C CA . ASP A 1 72 ? 13.156 -2.213 -24.657 1.00 93.50 72 ASP A CA 1
ATOM 530 C C . ASP A 1 72 ? 13.044 -1.264 -23.448 1.00 93.50 72 ASP A C 1
ATOM 532 O O . ASP A 1 72 ? 12.440 -1.632 -22.443 1.00 93.50 72 ASP A O 1
ATOM 536 N N . HIS A 1 73 ? 13.593 -0.050 -23.531 1.00 96.00 73 HIS A N 1
ATOM 537 C CA . HIS A 1 73 ? 13.449 0.979 -22.503 1.00 96.00 73 HIS A CA 1
ATOM 538 C C . HIS A 1 73 ? 13.650 2.394 -23.050 1.00 96.00 73 HIS A C 1
ATOM 540 O O . HIS A 1 73 ? 14.261 2.596 -24.101 1.00 96.00 73 HIS A O 1
ATOM 546 N N . GLN A 1 74 ? 13.166 3.389 -22.306 1.00 95.75 74 GLN A N 1
ATOM 547 C CA . GLN A 1 74 ? 13.418 4.801 -22.588 1.00 95.75 74 GLN A CA 1
ATOM 548 C C . GLN A 1 74 ? 13.269 5.652 -21.327 1.00 95.75 74 GLN A C 1
ATOM 550 O O . GLN A 1 74 ? 12.304 5.498 -20.585 1.00 95.75 74 GLN A O 1
ATOM 555 N N . ASP A 1 75 ? 14.165 6.616 -21.121 1.00 94.75 75 ASP A N 1
ATOM 556 C CA . ASP A 1 75 ? 13.963 7.658 -20.113 1.00 94.75 75 ASP A CA 1
ATOM 557 C C . ASP A 1 75 ? 13.379 8.918 -20.723 1.00 94.75 75 ASP A C 1
ATOM 559 O O . ASP A 1 75 ? 13.748 9.340 -21.823 1.00 94.75 75 ASP A O 1
ATOM 563 N N . LEU A 1 76 ? 12.494 9.547 -19.965 1.00 92.56 76 LEU A N 1
ATOM 564 C CA . LEU A 1 76 ? 11.883 10.817 -20.307 1.00 92.56 76 LEU A CA 1
ATOM 565 C C . LEU A 1 76 ? 12.131 11.800 -19.174 1.00 92.56 76 LEU A C 1
ATOM 567 O O . LEU A 1 76 ? 12.024 11.450 -18.001 1.00 92.56 76 LEU A O 1
ATOM 571 N N . PHE A 1 77 ? 12.422 13.042 -19.536 1.00 91.12 77 PHE A N 1
ATOM 572 C CA . PHE A 1 77 ? 12.572 14.137 -18.594 1.00 91.12 77 PHE A CA 1
ATOM 573 C C . PHE A 1 77 ? 11.614 15.259 -18.975 1.00 91.12 77 PHE A C 1
ATOM 575 O O . PHE A 1 77 ? 11.588 15.706 -20.122 1.00 91.12 77 PHE A O 1
ATOM 582 N N . PHE A 1 78 ? 10.839 15.712 -17.998 1.00 85.56 78 PHE A N 1
ATOM 583 C CA . PHE A 1 78 ? 9.863 16.775 -18.143 1.00 85.56 78 PHE A CA 1
ATOM 584 C C . PHE A 1 78 ? 10.209 17.907 -17.184 1.00 85.56 78 PHE A C 1
ATOM 586 O O . PHE A 1 78 ? 10.165 17.734 -15.964 1.00 85.56 78 PHE A O 1
ATOM 593 N N . ASP A 1 79 ? 10.517 19.074 -17.743 1.00 81.75 79 ASP A N 1
ATOM 594 C CA . ASP A 1 79 ? 10.550 20.323 -16.993 1.00 81.75 79 ASP A CA 1
ATOM 595 C C . ASP A 1 79 ? 9.185 21.000 -17.144 1.00 81.75 79 ASP A C 1
ATOM 597 O O . ASP A 1 79 ? 8.809 21.431 -18.236 1.00 81.75 79 ASP A O 1
ATOM 601 N N . LEU A 1 80 ? 8.401 21.003 -16.068 1.00 75.50 80 LEU A N 1
ATOM 602 C CA . LEU A 1 80 ? 7.063 21.595 -16.035 1.00 75.50 80 LEU A CA 1
ATOM 603 C C . LEU A 1 80 ? 7.084 22.987 -15.397 1.00 75.50 80 LEU A C 1
ATOM 605 O O . LEU A 1 80 ? 6.030 23.539 -15.090 1.00 75.50 80 LEU A O 1
ATOM 609 N N . SER A 1 81 ? 8.271 23.553 -15.165 1.00 71.62 81 SER A N 1
ATOM 610 C CA . SER A 1 81 ? 8.401 24.904 -14.632 1.00 71.62 81 SER A CA 1
ATOM 611 C C . SER A 1 81 ? 7.692 25.934 -15.530 1.00 71.62 81 SER A C 1
ATOM 613 O O . SER A 1 81 ? 7.624 25.755 -16.753 1.00 71.62 81 SER A O 1
ATOM 615 N N . PRO A 1 82 ? 7.146 27.021 -14.952 1.00 64.56 82 PRO A N 1
ATOM 616 C CA . PRO A 1 82 ? 6.458 28.066 -15.714 1.00 64.56 82 PRO A CA 1
ATOM 617 C C . PRO A 1 82 ? 7.310 28.661 -16.843 1.00 64.56 82 PRO A C 1
ATOM 619 O O . PRO A 1 82 ? 6.775 29.068 -17.870 1.00 64.56 82 PRO A O 1
ATOM 622 N N . GLU A 1 83 ? 8.635 28.690 -16.676 1.00 63.38 83 GLU A N 1
ATOM 623 C CA . GLU A 1 83 ? 9.582 29.180 -17.679 1.00 63.38 83 GLU A CA 1
ATOM 624 C C . GLU A 1 83 ? 9.704 28.244 -18.893 1.00 63.38 83 GLU A C 1
ATOM 626 O O . GLU A 1 83 ? 10.010 28.702 -19.994 1.00 63.38 83 GLU A O 1
ATOM 631 N N . ALA A 1 84 ? 9.457 26.944 -18.706 1.00 60.56 84 ALA A N 1
ATOM 632 C CA . ALA A 1 84 ? 9.574 25.923 -19.743 1.00 60.56 84 ALA A CA 1
ATOM 633 C C . ALA A 1 84 ? 8.273 25.707 -20.539 1.00 60.56 84 ALA A C 1
ATOM 635 O O . ALA A 1 84 ? 8.319 25.147 -21.637 1.00 60.56 84 ALA A O 1
ATOM 636 N N . GLN A 1 85 ? 7.115 26.150 -20.030 1.00 56.81 85 GLN A N 1
ATOM 637 C CA . GLN A 1 85 ? 5.817 25.907 -20.666 1.00 56.81 85 GLN A CA 1
ATOM 638 C C . GLN A 1 85 ? 5.090 27.183 -21.103 1.00 56.81 85 GLN A C 1
ATOM 640 O O . GLN A 1 85 ? 4.642 27.993 -20.298 1.00 56.81 85 GLN A O 1
ATOM 645 N N . GLN A 1 86 ? 4.840 27.292 -22.409 1.00 53.06 86 GLN A N 1
ATOM 646 C CA . GLN A 1 86 ? 4.018 28.333 -23.034 1.00 53.06 86 GLN A CA 1
ATOM 647 C C . GLN A 1 86 ? 2.495 28.074 -22.856 1.00 53.06 86 GLN A C 1
ATOM 649 O O . GLN A 1 86 ? 1.747 28.048 -23.830 1.00 53.06 86 GLN A O 1
ATOM 654 N N . ASN A 1 87 ? 2.025 27.922 -21.606 1.00 51.44 87 ASN A N 1
ATOM 655 C CA . ASN A 1 87 ? 0.607 27.798 -21.184 1.00 51.44 87 ASN A CA 1
ATOM 656 C C . ASN A 1 87 ? -0.121 26.443 -21.372 1.00 51.44 87 ASN A C 1
ATOM 658 O O . ASN A 1 87 ? -1.244 26.450 -21.877 1.00 51.44 87 ASN A O 1
ATOM 662 N N . GLN A 1 88 ? 0.405 25.288 -20.931 1.00 52.16 88 GLN A N 1
ATOM 663 C CA . GLN A 1 88 ? -0.411 24.048 -20.962 1.00 52.16 88 GLN A CA 1
ATOM 664 C C . GLN A 1 88 ? -0.527 23.225 -19.668 1.00 52.16 88 GLN A C 1
ATOM 666 O O . GLN A 1 88 ? -1.385 22.346 -19.640 1.00 52.16 88 GLN A O 1
ATOM 671 N N . MET A 1 89 ? 0.179 23.537 -18.570 1.00 53.78 89 MET A N 1
ATOM 672 C CA . MET A 1 89 ? -0.108 22.945 -17.248 1.00 53.78 89 MET A CA 1
ATOM 673 C C . MET A 1 89 ? 0.214 23.875 -16.066 1.00 53.78 89 MET A C 1
ATOM 675 O O . MET A 1 89 ? 1.063 24.752 -16.158 1.00 53.78 89 MET A O 1
ATOM 679 N N . THR A 1 90 ? -0.474 23.665 -14.937 1.00 54.72 90 THR A N 1
ATOM 680 C CA . THR A 1 90 ? -0.324 24.408 -13.666 1.00 54.72 90 THR A CA 1
ATOM 681 C C . THR A 1 90 ? 0.625 23.746 -12.654 1.00 54.72 90 THR A C 1
ATOM 683 O O . THR A 1 90 ? 0.852 24.296 -11.576 1.00 54.72 90 THR A O 1
ATOM 686 N N . CYS A 1 91 ? 1.185 22.573 -12.962 1.00 59.78 91 CYS A N 1
ATOM 687 C CA . CYS A 1 91 ? 2.132 21.869 -12.092 1.00 59.78 91 CYS A CA 1
ATOM 688 C C . CYS A 1 91 ? 3.569 22.305 -12.417 1.00 59.78 91 CYS A C 1
ATOM 690 O O . CYS A 1 91 ? 4.070 21.935 -13.463 1.00 59.78 91 CYS A O 1
ATOM 692 N N . GLY A 1 92 ? 4.230 23.063 -11.536 1.00 62.34 92 GLY A N 1
ATOM 693 C CA . GLY A 1 92 ? 5.543 23.692 -11.782 1.00 62.34 92 GLY A CA 1
ATOM 694 C C . GLY A 1 92 ? 6.794 22.839 -11.502 1.00 62.34 92 GLY A C 1
ATOM 695 O O . GLY A 1 92 ? 7.844 23.402 -11.200 1.00 62.34 92 GLY A O 1
ATOM 696 N N . GLY A 1 93 ? 6.683 21.508 -11.463 1.00 78.31 93 GLY A N 1
ATOM 697 C CA . GLY A 1 93 ? 7.759 20.606 -11.016 1.00 78.31 93 GLY A CA 1
ATOM 698 C C . GLY A 1 93 ? 8.640 20.017 -12.128 1.00 78.31 93 GLY A C 1
ATOM 699 O O . GLY A 1 93 ? 8.405 20.230 -13.312 1.00 78.31 93 GLY A O 1
ATOM 700 N N . LYS A 1 94 ? 9.641 19.219 -11.746 1.00 85.25 94 LYS A N 1
ATOM 701 C CA . LYS A 1 94 ? 10.441 18.387 -12.663 1.00 85.25 94 LYS A CA 1
ATOM 702 C C . LYS A 1 94 ? 10.125 16.920 -12.427 1.00 85.25 94 LYS A C 1
ATOM 704 O O . LYS A 1 94 ? 10.083 16.481 -11.276 1.00 85.25 94 LYS A O 1
ATOM 709 N N . VAL A 1 95 ? 9.917 16.171 -13.504 1.00 89.06 95 VAL A N 1
ATOM 710 C CA . VAL A 1 95 ? 9.547 14.752 -13.453 1.00 89.06 95 VAL A CA 1
ATOM 711 C C . VAL A 1 95 ? 10.429 13.960 -14.408 1.00 89.06 95 VAL A C 1
ATOM 713 O O . VAL A 1 95 ? 10.543 14.315 -15.580 1.00 89.06 95 VAL A O 1
ATOM 716 N N . SER A 1 96 ? 11.010 12.867 -13.923 1.00 92.31 96 SER A N 1
ATOM 717 C CA . SER A 1 96 ? 11.654 11.857 -14.763 1.00 92.31 96 SER A CA 1
ATOM 718 C C . SER A 1 96 ? 10.798 10.600 -14.787 1.00 92.31 96 SER A C 1
ATOM 720 O O . SER A 1 96 ? 10.370 10.127 -13.731 1.00 92.31 96 SER A O 1
ATOM 722 N N . LEU A 1 97 ? 10.570 10.052 -15.979 1.00 94.38 97 LEU A N 1
ATOM 723 C CA . LEU A 1 97 ? 9.954 8.742 -16.158 1.00 94.38 97 LEU A CA 1
ATOM 724 C C . LEU A 1 97 ? 10.972 7.754 -16.712 1.00 94.38 97 LEU A C 1
ATOM 726 O O . LEU A 1 97 ? 11.782 8.112 -17.566 1.00 94.38 97 LEU A O 1
ATOM 730 N N . HIS A 1 98 ? 10.857 6.505 -16.283 1.00 96.50 98 HIS A N 1
ATOM 731 C CA . HIS A 1 98 ? 11.484 5.372 -16.942 1.00 96.50 98 HIS A CA 1
ATOM 732 C C . HIS A 1 98 ? 10.407 4.494 -17.571 1.00 96.50 98 HIS A C 1
ATOM 734 O O . HIS A 1 98 ? 9.433 4.130 -16.907 1.00 96.50 98 HIS A O 1
ATOM 740 N N . ILE A 1 99 ? 10.580 4.187 -18.852 1.00 97.31 99 ILE A N 1
ATOM 741 C CA . ILE A 1 99 ? 9.764 3.249 -19.611 1.00 97.31 99 ILE A CA 1
ATOM 742 C C . ILE A 1 99 ? 10.539 1.942 -19.715 1.00 97.31 99 ILE A C 1
ATOM 744 O O . ILE A 1 99 ? 11.675 1.956 -20.179 1.00 97.31 99 ILE A O 1
ATOM 748 N N . GLU A 1 100 ? 9.913 0.833 -19.336 1.00 97.62 100 GLU A N 1
ATOM 749 C CA . GLU A 1 100 ? 10.494 -0.509 -19.370 1.00 97.62 100 GLU A CA 1
ATOM 750 C C . GLU A 1 100 ? 9.518 -1.475 -20.052 1.00 97.62 100 GLU A C 1
ATOM 752 O O . GLU A 1 100 ? 8.391 -1.671 -19.591 1.00 97.62 100 GLU A O 1
ATOM 757 N N . ARG A 1 101 ? 9.945 -2.091 -21.155 1.00 97.31 101 ARG A N 1
ATOM 758 C CA . ARG A 1 101 ? 9.183 -3.125 -21.857 1.00 97.31 101 ARG A CA 1
ATOM 759 C C . ARG A 1 101 ? 9.409 -4.483 -21.199 1.00 97.31 101 ARG A C 1
ATOM 761 O O . ARG A 1 101 ? 10.547 -4.918 -21.019 1.00 97.31 101 ARG A O 1
ATOM 768 N N . ILE A 1 102 ? 8.311 -5.176 -20.922 1.00 97.69 102 ILE A N 1
ATOM 769 C CA . ILE A 1 102 ? 8.287 -6.527 -20.373 1.00 97.69 102 ILE A CA 1
ATOM 770 C C . ILE A 1 102 ? 7.610 -7.439 -21.392 1.00 97.69 102 ILE A C 1
ATOM 772 O O . ILE A 1 102 ? 6.410 -7.331 -21.647 1.00 97.69 102 ILE A O 1
ATOM 776 N N . ASP A 1 103 ? 8.394 -8.333 -21.985 1.00 97.19 103 ASP A N 1
ATOM 777 C CA . ASP A 1 103 ? 7.877 -9.352 -22.892 1.00 97.19 103 ASP A CA 1
ATOM 778 C C . ASP A 1 103 ? 7.482 -10.622 -22.123 1.00 97.19 103 ASP A C 1
ATOM 780 O O . ASP A 1 103 ? 8.120 -10.947 -21.108 1.00 97.19 103 ASP A O 1
ATOM 784 N N . PRO A 1 104 ? 6.475 -11.371 -22.601 1.00 96.31 104 PRO A N 1
ATOM 785 C CA . PRO A 1 104 ? 6.137 -12.680 -22.056 1.00 96.31 104 PRO A CA 1
ATOM 786 C C . PRO A 1 104 ? 7.350 -13.609 -22.042 1.00 96.31 104 PRO A C 1
ATOM 788 O O . PRO A 1 104 ? 8.213 -13.541 -22.918 1.00 96.31 104 PRO A O 1
ATOM 791 N N . GLN A 1 105 ? 7.431 -14.479 -21.033 1.00 92.31 105 GLN A N 1
ATOM 792 C CA . GLN A 1 105 ? 8.502 -15.480 -20.880 1.00 92.31 105 GLN A CA 1
ATOM 793 C C . GLN A 1 105 ? 9.938 -14.916 -20.795 1.00 92.31 105 GLN A C 1
ATOM 795 O O . GLN A 1 105 ? 10.897 -15.685 -20.723 1.00 92.31 105 GLN A O 1
ATOM 800 N N . SER A 1 106 ? 10.115 -13.592 -20.760 1.00 95.81 106 SER A N 1
ATOM 801 C CA . SER A 1 106 ? 11.421 -12.955 -20.577 1.00 95.81 106 SER A CA 1
ATOM 802 C C . SER A 1 106 ? 11.930 -13.092 -19.138 1.00 95.81 106 SER A C 1
ATOM 804 O O . SER A 1 106 ? 11.161 -13.314 -18.198 1.00 95.81 106 SER A O 1
ATOM 806 N N . GLU A 1 107 ? 13.234 -12.891 -18.925 1.00 95.62 107 GLU A N 1
ATOM 807 C CA . GLU A 1 107 ? 13.794 -12.791 -17.567 1.00 95.62 107 GLU A CA 1
ATOM 808 C C . GLU A 1 107 ? 13.139 -11.666 -16.756 1.00 95.62 107 GLU A C 1
ATOM 810 O O . GLU A 1 107 ? 12.909 -11.811 -15.557 1.00 95.62 107 GLU A O 1
ATOM 815 N N . ALA A 1 108 ? 12.776 -10.565 -17.422 1.00 96.44 108 ALA A N 1
ATOM 816 C CA . ALA A 1 108 ? 12.091 -9.443 -16.798 1.00 96.44 108 ALA A CA 1
ATOM 817 C C . ALA A 1 108 ? 10.698 -9.843 -16.291 1.00 96.44 108 ALA A C 1
ATOM 819 O O . ALA A 1 108 ? 10.342 -9.505 -15.165 1.00 96.44 108 ALA A O 1
ATOM 820 N N . TYR A 1 109 ? 9.936 -10.609 -17.079 1.00 97.56 109 TYR A N 1
ATOM 821 C CA . TYR A 1 109 ? 8.647 -11.155 -16.647 1.00 97.56 109 TYR A CA 1
ATOM 822 C C . TYR A 1 109 ? 8.806 -12.087 -15.440 1.00 97.56 109 TYR A C 1
ATOM 824 O O . TYR A 1 109 ? 8.104 -11.914 -14.446 1.00 97.56 109 TYR A O 1
ATOM 832 N N . ASN A 1 110 ? 9.757 -13.024 -15.486 1.00 97.19 110 ASN A N 1
ATOM 833 C CA . ASN A 1 110 ? 9.974 -13.971 -14.391 1.00 97.19 110 ASN A CA 1
ATOM 834 C C . ASN A 1 110 ? 10.377 -13.259 -13.089 1.00 97.19 110 ASN A C 1
ATOM 836 O O . ASN A 1 110 ? 9.802 -13.528 -12.035 1.00 97.19 110 ASN A O 1
ATOM 840 N N . ALA A 1 111 ? 11.298 -12.295 -13.169 1.00 96.56 111 ALA A N 1
ATOM 841 C CA . ALA A 1 111 ? 11.675 -11.455 -12.036 1.00 96.56 111 ALA A CA 1
ATOM 842 C C . ALA A 1 111 ? 10.477 -10.661 -11.486 1.00 96.56 111 ALA A C 1
ATOM 844 O O . ALA A 1 111 ? 10.245 -10.635 -10.277 1.00 96.56 111 ALA A O 1
ATOM 845 N N . LEU A 1 112 ? 9.686 -10.031 -12.360 1.00 97.00 112 LEU A N 1
ATOM 846 C CA . LEU A 1 112 ? 8.525 -9.239 -11.952 1.00 97.00 112 LEU A CA 1
ATOM 847 C C . LEU A 1 112 ? 7.453 -10.109 -11.280 1.00 97.00 112 LEU A C 1
ATOM 849 O O . LEU A 1 112 ? 6.911 -9.723 -10.244 1.00 97.00 112 LEU A O 1
ATOM 853 N N . LYS A 1 113 ? 7.201 -11.307 -11.819 1.00 97.06 113 LYS A N 1
ATOM 854 C CA . LYS A 1 113 ? 6.276 -12.291 -11.249 1.00 97.06 113 LYS A CA 1
ATOM 855 C C . LYS A 1 113 ? 6.721 -12.749 -9.863 1.00 97.06 113 LYS A C 1
ATOM 857 O O . LYS A 1 113 ? 5.949 -12.620 -8.917 1.00 97.06 113 LYS A O 1
ATOM 862 N N . THR A 1 114 ? 7.981 -13.168 -9.711 1.00 96.69 114 THR A N 1
ATOM 863 C CA . THR A 1 114 ? 8.549 -13.532 -8.400 1.00 96.69 114 THR A CA 1
ATOM 864 C C . THR A 1 114 ? 8.447 -12.377 -7.401 1.00 96.69 114 THR A C 1
ATOM 866 O O . THR A 1 114 ? 8.110 -12.588 -6.236 1.00 96.69 114 THR A O 1
ATOM 869 N N . CYS A 1 115 ? 8.696 -11.144 -7.851 1.00 95.50 115 CYS A N 1
ATOM 870 C CA . CYS A 1 115 ? 8.552 -9.958 -7.016 1.00 95.50 115 CYS A CA 1
ATOM 871 C C . CYS A 1 115 ? 7.110 -9.786 -6.514 1.00 95.50 115 CYS A C 1
ATOM 873 O O . CYS A 1 115 ? 6.890 -9.613 -5.314 1.00 95.50 115 CYS A O 1
ATOM 875 N N . PHE A 1 116 ? 6.116 -9.873 -7.401 1.00 95.62 116 PHE A N 1
ATOM 876 C CA . PHE A 1 116 ? 4.711 -9.708 -7.024 1.00 95.62 116 PHE A CA 1
ATOM 877 C C . PHE A 1 116 ? 4.206 -10.821 -6.108 1.00 95.62 116 PHE A C 1
ATOM 879 O O . PHE A 1 116 ? 3.554 -10.506 -5.112 1.00 95.62 116 PHE A O 1
ATOM 886 N N . GLU A 1 117 ? 4.564 -12.077 -6.374 1.00 95.00 117 GLU A N 1
ATOM 887 C CA . GLU A 1 117 ? 4.230 -13.221 -5.514 1.00 95.00 117 GLU A CA 1
ATOM 888 C C . GLU A 1 117 ? 4.806 -13.040 -4.098 1.00 95.00 117 GLU A C 1
ATOM 890 O O . GLU A 1 117 ? 4.117 -13.260 -3.096 1.00 95.00 117 GLU A O 1
ATOM 895 N N . HIS A 1 118 ? 6.048 -12.552 -3.985 1.00 93.50 118 HIS A N 1
ATOM 896 C CA . HIS A 1 118 ? 6.654 -12.265 -2.685 1.00 93.50 118 HIS A CA 1
ATOM 897 C C . HIS A 1 118 ? 5.916 -11.141 -1.938 1.00 93.50 118 HIS A C 1
ATOM 899 O O . HIS A 1 118 ? 5.643 -11.265 -0.741 1.00 93.50 118 HIS A O 1
ATOM 905 N N . VAL A 1 119 ? 5.506 -10.087 -2.648 1.00 91.19 119 VAL A N 1
ATOM 906 C CA . VAL A 1 119 ? 4.705 -8.984 -2.087 1.00 91.19 119 VAL A CA 1
ATOM 907 C C . VAL A 1 119 ? 3.334 -9.459 -1.615 1.00 91.19 119 VAL A C 1
ATOM 909 O O . VAL A 1 119 ? 2.864 -9.046 -0.553 1.00 91.19 119 VAL A O 1
ATOM 912 N N . GLU A 1 120 ? 2.695 -10.355 -2.362 1.00 89.31 120 GLU A N 1
ATOM 913 C CA . GLU A 1 120 ? 1.412 -10.962 -1.993 1.00 89.31 120 GLU A CA 1
ATOM 914 C C . GLU A 1 120 ? 1.512 -11.873 -0.766 1.00 89.31 120 GLU A C 1
ATOM 916 O O . GLU A 1 120 ? 0.566 -11.931 0.025 1.00 89.31 120 GLU A O 1
ATOM 921 N N . SER A 1 121 ? 2.678 -12.490 -0.542 1.00 87.81 121 SER A N 1
ATOM 922 C CA . SER A 1 121 ? 2.985 -13.245 0.682 1.00 87.81 121 SER A CA 1
ATOM 923 C C . SER A 1 121 ? 3.160 -12.371 1.936 1.00 87.81 121 SER A C 1
ATOM 925 O O . SER A 1 121 ? 3.368 -12.897 3.027 1.00 87.81 121 SER A O 1
ATOM 927 N N . GLY A 1 122 ? 3.062 -11.043 1.802 1.00 84.00 122 GLY A N 1
ATOM 928 C CA . GLY A 1 122 ? 3.172 -10.093 2.911 1.00 84.00 122 GLY A CA 1
ATOM 929 C C . GLY A 1 122 ? 4.579 -9.530 3.126 1.00 84.00 122 GLY A C 1
ATOM 930 O O . GLY A 1 122 ? 4.811 -8.851 4.125 1.00 84.00 122 GLY A O 1
ATOM 931 N N . ASN A 1 123 ? 5.512 -9.767 2.199 1.00 86.94 123 ASN A N 1
ATOM 932 C CA . ASN A 1 123 ? 6.908 -9.358 2.336 1.00 86.94 123 ASN A CA 1
ATOM 933 C C . ASN A 1 123 ? 7.303 -8.314 1.278 1.00 86.94 123 ASN A C 1
ATOM 935 O O . ASN A 1 123 ? 6.993 -8.492 0.106 1.00 86.94 123 ASN A O 1
ATOM 939 N N . PRO A 1 124 ? 7.998 -7.222 1.639 1.00 89.31 124 PRO A N 1
ATOM 940 C CA . PRO A 1 124 ? 8.498 -6.266 0.653 1.00 89.31 124 PRO A CA 1
ATOM 941 C C . PRO A 1 124 ? 9.435 -6.912 -0.373 1.00 89.31 124 PRO A C 1
ATOM 943 O O . PRO A 1 124 ? 10.230 -7.783 -0.023 1.00 89.31 124 PRO A O 1
ATOM 946 N N . CYS A 1 125 ? 9.384 -6.439 -1.618 1.00 92.12 125 CYS A N 1
ATOM 947 C CA . CYS A 1 125 ? 10.267 -6.906 -2.684 1.00 92.12 125 CYS A CA 1
ATOM 948 C C . CYS A 1 125 ? 10.553 -5.787 -3.689 1.00 92.12 125 CYS A C 1
ATOM 950 O O . CYS A 1 125 ? 9.710 -4.917 -3.913 1.00 92.12 125 CYS A O 1
ATOM 952 N N . ALA A 1 126 ? 11.726 -5.828 -4.311 1.00 93.06 126 ALA A N 1
ATOM 953 C CA . ALA A 1 126 ? 12.113 -4.947 -5.399 1.00 93.06 126 ALA A CA 1
ATOM 954 C C . ALA A 1 126 ? 12.315 -5.741 -6.694 1.00 93.06 126 ALA A C 1
ATOM 956 O O . ALA A 1 126 ? 13.016 -6.750 -6.708 1.00 93.06 126 ALA A O 1
ATOM 957 N N . PHE A 1 127 ? 11.725 -5.254 -7.781 1.00 95.19 127 PHE A N 1
ATOM 958 C CA . PHE A 1 127 ? 12.031 -5.672 -9.145 1.00 95.19 127 PHE A CA 1
ATOM 959 C C . PHE A 1 127 ? 13.122 -4.758 -9.704 1.00 95.19 127 PHE A C 1
ATOM 961 O O . PHE A 1 127 ? 13.000 -3.538 -9.595 1.00 95.19 127 PHE A O 1
ATOM 968 N N . ILE A 1 128 ? 14.178 -5.324 -10.290 1.00 93.94 128 ILE A N 1
ATOM 969 C CA . ILE A 1 128 ? 15.317 -4.564 -10.819 1.00 93.94 128 ILE A CA 1
ATOM 970 C C . ILE A 1 128 ? 15.657 -5.036 -12.229 1.00 93.94 128 ILE A C 1
ATOM 972 O O . ILE A 1 128 ? 15.762 -6.233 -12.483 1.00 93.94 128 ILE A O 1
ATOM 976 N N . VAL A 1 129 ? 15.903 -4.084 -13.125 1.00 94.56 129 VAL A N 1
ATOM 977 C CA . VAL A 1 129 ? 16.495 -4.307 -14.445 1.00 94.56 129 VAL A CA 1
ATOM 978 C C . VAL A 1 129 ? 17.816 -3.553 -14.512 1.00 94.56 129 VAL A C 1
ATOM 980 O O . VAL A 1 129 ? 17.830 -2.325 -14.483 1.00 94.56 129 VAL A O 1
ATOM 983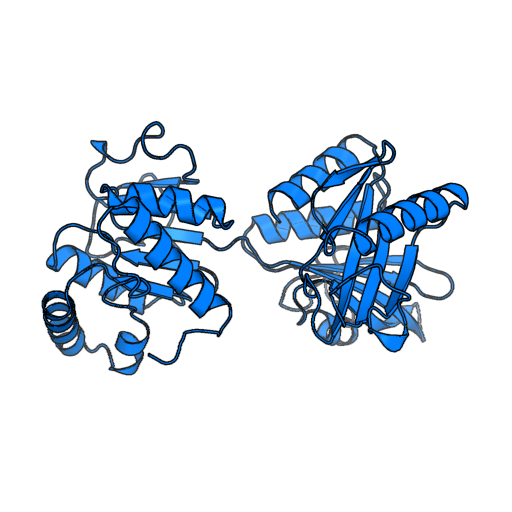 N N . ALA A 1 130 ? 18.928 -4.278 -14.607 1.00 92.62 130 ALA A N 1
ATOM 984 C CA . ALA A 1 130 ? 20.270 -3.721 -14.721 1.00 92.62 130 ALA A CA 1
ATOM 985 C C . ALA A 1 130 ? 20.823 -3.948 -16.132 1.00 92.62 130 ALA A C 1
ATOM 987 O O . ALA A 1 130 ? 20.793 -5.065 -16.643 1.00 92.62 130 ALA A O 1
ATOM 988 N N . ARG A 1 131 ? 21.331 -2.887 -16.761 1.00 92.12 131 ARG A N 1
ATOM 989 C CA . ARG A 1 131 ? 21.881 -2.918 -18.122 1.00 92.12 131 ARG A CA 1
ATOM 990 C C . ARG A 1 131 ? 23.353 -2.532 -18.122 1.00 92.12 131 ARG A C 1
ATOM 992 O O . ARG A 1 131 ? 23.702 -1.445 -17.654 1.00 92.12 131 ARG A O 1
ATOM 999 N N . THR A 1 132 ? 24.196 -3.405 -18.661 1.00 89.06 132 THR A N 1
ATOM 1000 C CA . THR A 1 132 ? 25.576 -3.084 -19.050 1.00 89.06 132 THR A CA 1
ATOM 1001 C C . THR A 1 132 ? 25.603 -2.654 -20.522 1.00 89.06 132 THR A C 1
ATOM 1003 O O . THR A 1 132 ? 24.559 -2.463 -21.145 1.00 89.06 132 THR A O 1
ATOM 1006 N N . SER A 1 133 ? 26.790 -2.475 -21.104 1.00 83.44 133 SER A N 1
ATOM 1007 C CA . SER A 1 133 ? 26.928 -2.207 -22.542 1.00 83.44 133 SER A CA 1
ATOM 1008 C C . SER A 1 133 ? 26.537 -3.390 -23.435 1.00 83.44 133 SER A C 1
ATOM 1010 O O . SER A 1 133 ? 26.360 -3.196 -24.633 1.00 83.44 133 SER A O 1
ATOM 1012 N N . GLU A 1 134 ? 26.458 -4.601 -22.879 1.00 82.12 134 GLU A N 1
ATOM 1013 C CA . GLU A 1 134 ? 26.317 -5.852 -23.638 1.00 82.12 134 GLU A CA 1
ATOM 1014 C C . GLU A 1 134 ? 25.134 -6.700 -23.159 1.00 82.12 134 GLU A C 1
ATOM 1016 O O . GLU A 1 134 ? 24.523 -7.399 -23.964 1.00 82.12 134 GLU A O 1
ATOM 1021 N N . GLU A 1 135 ? 24.785 -6.620 -21.873 1.00 86.44 135 GLU A N 1
ATOM 1022 C CA . GLU A 1 135 ? 23.840 -7.535 -21.235 1.00 86.44 135 GLU A CA 1
ATOM 1023 C C . GLU A 1 135 ? 22.756 -6.796 -20.440 1.00 86.44 135 GLU A C 1
ATOM 1025 O O . GLU A 1 135 ? 22.956 -5.701 -19.899 1.00 86.44 135 GLU A O 1
ATOM 1030 N N . LYS A 1 136 ? 21.588 -7.438 -20.362 1.00 90.25 136 LYS A N 1
ATOM 1031 C CA . LYS A 1 136 ? 20.452 -7.056 -19.521 1.00 90.25 136 LYS A CA 1
ATOM 1032 C C . LYS A 1 136 ? 20.270 -8.151 -18.477 1.00 90.25 136 LYS A C 1
ATOM 1034 O O . LYS A 1 136 ? 20.145 -9.313 -18.840 1.00 90.25 136 LYS A O 1
ATOM 1039 N N . HIS A 1 137 ? 20.211 -7.767 -17.208 1.00 91.12 137 HIS A N 1
ATOM 1040 C CA . HIS A 1 137 ? 19.976 -8.673 -16.088 1.00 91.12 137 HIS A CA 1
ATOM 1041 C C . HIS A 1 137 ? 18.738 -8.236 -15.314 1.00 91.12 137 HIS A C 1
ATOM 1043 O O . HIS A 1 137 ? 18.544 -7.043 -15.059 1.00 91.12 137 HIS A O 1
ATOM 1049 N N . CYS A 1 138 ? 17.915 -9.199 -14.911 1.00 93.81 138 CYS A N 1
ATOM 1050 C CA . CYS A 1 138 ? 16.682 -8.941 -14.177 1.00 93.81 138 CYS A CA 1
ATOM 1051 C C . CYS A 1 138 ? 16.697 -9.637 -12.818 1.00 93.81 138 CYS A C 1
ATOM 1053 O O . CYS A 1 138 ? 17.068 -10.804 -12.717 1.00 93.81 138 CYS A O 1
ATOM 1055 N N . PHE A 1 139 ? 16.264 -8.923 -11.779 1.00 93.00 139 PHE A N 1
ATOM 1056 C CA . PHE A 1 139 ? 16.274 -9.421 -10.410 1.00 93.00 139 PHE A CA 1
ATOM 1057 C C . PHE A 1 139 ? 14.948 -9.187 -9.691 1.00 93.00 139 PHE A C 1
ATOM 1059 O O . PHE A 1 139 ? 14.285 -8.169 -9.894 1.00 93.00 139 PHE A O 1
ATOM 1066 N N . ALA A 1 140 ? 14.614 -10.110 -8.792 1.00 93.75 140 ALA A N 1
ATOM 1067 C CA . ALA A 1 140 ? 13.670 -9.890 -7.702 1.00 93.75 140 ALA A CA 1
ATOM 1068 C C . ALA A 1 140 ? 14.447 -9.994 -6.391 1.00 93.75 140 ALA A C 1
ATOM 1070 O O . ALA A 1 140 ? 15.108 -11.006 -6.164 1.00 93.75 140 ALA A O 1
ATOM 1071 N N . ILE A 1 141 ? 14.401 -8.966 -5.548 1.00 90.06 141 ILE A N 1
ATOM 1072 C CA . ILE A 1 141 ? 15.226 -8.877 -4.337 1.00 90.06 141 ILE A CA 1
ATOM 1073 C C . ILE A 1 141 ? 14.343 -8.610 -3.124 1.00 90.06 141 ILE A C 1
ATOM 1075 O O . ILE A 1 141 ? 13.447 -7.768 -3.181 1.00 90.06 141 ILE A O 1
ATOM 1079 N N . ASP A 1 142 ? 14.565 -9.335 -2.031 1.00 88.25 142 ASP A N 1
ATOM 1080 C CA . ASP A 1 142 ? 13.853 -9.099 -0.774 1.00 88.25 142 ASP A CA 1
ATOM 1081 C C . ASP A 1 142 ? 14.415 -7.904 0.019 1.00 88.25 142 ASP A C 1
ATOM 1083 O O . ASP A 1 142 ? 15.387 -7.251 -0.367 1.00 88.25 142 ASP A O 1
ATOM 1087 N N . LYS A 1 143 ? 13.791 -7.599 1.160 1.00 82.00 143 LYS A N 1
ATOM 1088 C CA . LYS A 1 143 ? 14.215 -6.489 2.030 1.00 82.00 143 LYS A CA 1
ATOM 1089 C C . LYS A 1 143 ? 15.596 -6.689 2.674 1.00 82.00 143 LYS A C 1
ATOM 1091 O O . LYS A 1 143 ? 16.150 -5.725 3.193 1.00 82.00 143 LYS A O 1
ATOM 1096 N N . GLU A 1 144 ? 16.119 -7.916 2.688 1.00 82.38 144 GLU A N 1
ATOM 1097 C CA . GLU A 1 144 ? 17.460 -8.256 3.173 1.00 82.38 144 GLU A CA 1
ATOM 1098 C C . GLU A 1 144 ? 18.518 -8.235 2.056 1.00 82.38 144 GLU A C 1
ATOM 1100 O O . GLU A 1 144 ? 19.671 -8.584 2.305 1.00 82.38 144 GLU A O 1
ATOM 1105 N N . GLY A 1 145 ? 18.150 -7.855 0.827 1.00 80.06 145 GLY A N 1
ATOM 1106 C CA . GLY A 1 145 ? 19.073 -7.815 -0.307 1.00 80.06 145 GLY A CA 1
ATOM 1107 C C . GLY A 1 145 ? 19.326 -9.177 -0.961 1.00 80.06 145 GLY A C 1
ATOM 1108 O O . GLY A 1 145 ? 20.219 -9.296 -1.803 1.00 80.06 145 GLY A O 1
ATOM 1109 N N . ARG A 1 146 ? 18.564 -10.223 -0.614 1.00 84.62 146 ARG A N 1
ATOM 1110 C CA . ARG A 1 146 ? 18.705 -11.555 -1.224 1.00 84.62 146 ARG A CA 1
ATOM 1111 C C . ARG A 1 146 ? 17.955 -11.613 -2.549 1.00 84.62 146 ARG A C 1
ATOM 1113 O O . ARG A 1 146 ? 16.780 -11.260 -2.620 1.00 84.62 146 ARG A O 1
ATOM 1120 N N . ALA A 1 147 ? 18.620 -12.117 -3.587 1.00 88.50 147 ALA A N 1
ATOM 1121 C CA . ALA A 1 147 ? 18.001 -12.350 -4.886 1.00 88.50 147 ALA A CA 1
ATOM 1122 C C . ALA A 1 147 ? 17.080 -13.582 -4.834 1.00 88.50 147 ALA A C 1
ATOM 1124 O O . ALA A 1 147 ? 17.537 -14.725 -4.758 1.00 88.50 147 ALA A O 1
ATOM 1125 N N . LEU A 1 148 ? 15.775 -13.326 -4.885 1.00 91.31 148 LEU A N 1
ATOM 1126 C CA . LEU A 1 148 ? 14.722 -14.320 -5.087 1.00 91.31 148 LEU A CA 1
ATOM 1127 C C . LEU A 1 148 ? 14.683 -14.784 -6.550 1.00 91.31 148 LEU A C 1
ATOM 1129 O O . LEU A 1 148 ? 14.377 -15.942 -6.823 1.00 91.31 148 LEU A O 1
ATOM 1133 N N . TYR A 1 149 ? 15.040 -13.887 -7.475 1.00 92.62 149 TYR A N 1
ATOM 1134 C CA . TYR A 1 149 ? 15.245 -14.184 -8.889 1.00 92.62 149 TYR A CA 1
ATOM 1135 C C . TYR A 1 149 ? 16.484 -13.444 -9.433 1.00 92.62 149 TYR A C 1
ATOM 1137 O O . TYR A 1 149 ? 16.654 -12.271 -9.095 1.00 92.62 149 TYR A O 1
ATOM 1145 N N . PRO A 1 150 ? 17.311 -14.094 -10.278 1.00 88.69 150 PRO A N 1
ATOM 1146 C CA . PRO A 1 150 ? 17.468 -15.548 -10.289 1.00 88.69 150 PRO A CA 1
ATOM 1147 C C . PRO A 1 150 ? 17.862 -16.012 -8.877 1.00 88.69 150 PRO A C 1
ATOM 1149 O O . PRO A 1 150 ? 18.468 -15.255 -8.119 1.00 88.69 150 PRO A O 1
ATOM 1152 N N . HIS A 1 151 ? 17.490 -17.232 -8.486 1.00 76.81 151 HIS A N 1
ATOM 1153 C CA . HIS A 1 151 ? 17.771 -17.705 -7.130 1.00 76.81 151 HIS A CA 1
ATOM 1154 C C . HIS A 1 151 ? 19.288 -17.878 -6.930 1.00 76.81 151 HIS A C 1
ATOM 1156 O O . HIS A 1 151 ? 19.870 -18.900 -7.299 1.00 76.81 151 HIS A O 1
ATOM 1162 N N . LEU A 1 152 ? 19.940 -16.896 -6.306 1.00 68.12 152 LEU A N 1
ATOM 1163 C CA . LEU A 1 152 ? 21.379 -16.900 -6.046 1.00 68.12 152 LEU A CA 1
ATOM 1164 C C . LEU A 1 152 ? 21.633 -17.254 -4.575 1.00 68.12 152 LEU A C 1
ATOM 1166 O O . LEU A 1 152 ? 21.252 -16.520 -3.669 1.00 68.12 152 LEU A O 1
ATOM 1170 N N . GLN A 1 153 ? 22.294 -18.391 -4.320 1.00 52.75 153 GLN A N 1
ATOM 1171 C CA . GLN A 1 153 ? 22.494 -18.914 -2.956 1.00 52.75 153 GLN A CA 1
ATOM 1172 C C . GLN A 1 153 ? 23.412 -18.051 -2.068 1.00 52.75 153 GLN A C 1
ATOM 1174 O O . GLN A 1 153 ? 23.394 -18.235 -0.852 1.00 52.75 153 GLN A O 1
ATOM 1179 N N . LYS A 1 154 ? 24.197 -17.140 -2.664 1.00 49.91 154 LYS A N 1
ATOM 1180 C CA . LYS A 1 154 ? 24.949 -16.015 -2.070 1.00 49.91 154 LYS A CA 1
ATOM 1181 C C . LYS A 1 154 ? 25.970 -15.557 -3.115 1.00 49.91 154 LYS A C 1
ATOM 1183 O O . LYS A 1 154 ? 27.053 -16.128 -3.205 1.00 49.91 154 LYS A O 1
ATOM 1188 N N . THR A 1 155 ? 25.652 -14.531 -3.889 1.00 43.03 155 THR A N 1
ATOM 1189 C CA . THR A 1 155 ? 26.641 -13.848 -4.737 1.00 43.03 155 THR A CA 1
ATOM 1190 C C . THR A 1 155 ? 26.691 -12.408 -4.267 1.00 43.03 155 THR A C 1
ATOM 1192 O O . THR A 1 155 ? 25.646 -11.773 -4.241 1.00 43.03 155 THR A O 1
ATOM 1195 N N . SER A 1 156 ? 27.867 -11.965 -3.802 1.00 47.06 156 SER A N 1
ATOM 1196 C CA . SER A 1 156 ? 28.247 -10.587 -3.426 1.00 47.06 156 SER A CA 1
ATOM 1197 C C . SER A 1 156 ? 27.097 -9.563 -3.420 1.00 47.06 156 SER A C 1
ATOM 1199 O O . SER A 1 156 ? 27.022 -8.687 -4.280 1.00 47.06 156 SER A O 1
ATOM 1201 N N . ALA A 1 157 ? 26.188 -9.691 -2.448 1.00 47.19 157 ALA A N 1
ATOM 1202 C CA . ALA A 1 157 ? 24.987 -8.866 -2.337 1.00 47.19 157 ALA A CA 1
ATOM 1203 C C . ALA A 1 157 ? 25.303 -7.402 -1.990 1.00 47.19 157 ALA A C 1
ATOM 1205 O O . ALA A 1 157 ? 24.431 -6.553 -2.112 1.00 47.19 157 ALA A O 1
ATOM 1206 N N . SER A 1 158 ? 26.555 -7.072 -1.658 1.00 50.06 158 SER A N 1
ATOM 1207 C CA . SER A 1 158 ? 26.977 -5.719 -1.281 1.00 50.06 158 SER A CA 1
ATOM 1208 C C . SER A 1 158 ? 26.671 -4.649 -2.340 1.00 50.06 158 SER A C 1
ATOM 1210 O O . SER A 1 158 ? 26.408 -3.503 -1.983 1.00 50.06 158 SER A O 1
ATOM 1212 N N . SER A 1 159 ? 26.654 -4.996 -3.635 1.00 53.19 159 SER A N 1
ATOM 1213 C CA . SER A 1 159 ? 26.292 -4.045 -4.704 1.00 53.19 159 SER A CA 1
ATOM 1214 C C . SER A 1 159 ? 24.777 -3.827 -4.835 1.00 53.19 159 SER A C 1
ATOM 1216 O O . SER A 1 159 ? 24.347 -2.744 -5.226 1.00 53.19 159 SER A O 1
ATOM 1218 N N . LEU A 1 160 ? 23.961 -4.830 -4.491 1.00 57.25 160 LEU A N 1
ATOM 1219 C CA . LEU A 1 160 ? 22.490 -4.764 -4.523 1.00 57.25 160 LEU A CA 1
ATOM 1220 C C . LEU A 1 160 ? 21.902 -4.285 -3.180 1.00 57.25 160 LEU A C 1
ATOM 1222 O O . LEU A 1 160 ? 20.792 -3.757 -3.142 1.00 57.25 160 LEU A O 1
ATOM 1226 N N . GLU A 1 161 ? 22.672 -4.373 -2.093 1.00 53.53 161 GLU A N 1
ATOM 1227 C CA . GLU A 1 161 ? 22.341 -3.844 -0.763 1.00 53.53 161 GLU A CA 1
ATOM 1228 C C . GLU A 1 161 ? 22.087 -2.328 -0.777 1.00 53.53 161 GLU A C 1
ATOM 1230 O O . GLU A 1 161 ? 21.217 -1.814 -0.077 1.00 53.53 161 GLU A O 1
ATOM 1235 N N . SER A 1 162 ? 22.783 -1.594 -1.649 1.00 50.56 162 SER A N 1
ATOM 1236 C CA . SER A 1 162 ? 22.591 -0.144 -1.799 1.00 50.56 162 SER A CA 1
ATOM 1237 C C . SER A 1 162 ? 21.278 0.222 -2.516 1.00 50.56 162 SER A C 1
ATOM 1239 O O . SER A 1 162 ? 20.796 1.347 -2.387 1.00 50.56 162 SER A O 1
ATOM 1241 N N . ALA A 1 163 ? 20.682 -0.725 -3.250 1.00 51.25 163 ALA A N 1
ATOM 1242 C CA . ALA A 1 163 ? 19.493 -0.527 -4.077 1.00 51.25 163 ALA A CA 1
ATOM 1243 C C . ALA A 1 163 ? 18.170 -0.729 -3.309 1.00 51.25 163 ALA A C 1
ATOM 1245 O O . ALA A 1 163 ? 17.201 0.015 -3.491 1.00 51.25 163 ALA A O 1
ATOM 1246 N N . HIS A 1 164 ? 18.122 -1.702 -2.392 1.00 55.75 164 HIS A N 1
ATOM 1247 C CA . HIS A 1 164 ? 16.863 -2.243 -1.854 1.00 55.75 164 HIS A CA 1
ATOM 1248 C C . HIS A 1 164 ? 16.103 -1.332 -0.872 1.00 55.75 164 HIS A C 1
ATOM 1250 O O . HIS A 1 164 ? 14.972 -1.639 -0.502 1.00 55.75 164 HIS A O 1
ATOM 1256 N N . ASN A 1 165 ? 16.687 -0.218 -0.412 1.00 54.91 165 ASN A N 1
ATOM 1257 C CA . ASN A 1 165 ? 16.061 0.631 0.616 1.00 54.91 165 ASN A CA 1
ATOM 1258 C C . ASN A 1 165 ? 15.021 1.625 0.075 1.00 54.91 165 ASN A C 1
ATOM 1260 O O . ASN A 1 165 ? 14.347 2.295 0.859 1.00 54.91 165 ASN A O 1
ATOM 1264 N N . SER A 1 166 ? 14.868 1.720 -1.248 1.00 63.06 166 SER A N 1
ATOM 1265 C CA . SER A 1 166 ? 13.918 2.641 -1.871 1.00 63.06 166 SER A CA 1
ATOM 1266 C C . SER A 1 166 ? 12.631 1.926 -2.275 1.00 63.06 166 SER A C 1
ATOM 1268 O O . SER A 1 166 ? 12.616 1.096 -3.183 1.00 63.06 166 SER A O 1
ATOM 1270 N N . TYR A 1 167 ? 11.533 2.289 -1.614 1.00 78.75 167 TYR A N 1
ATOM 1271 C CA . TYR A 1 167 ? 10.188 1.997 -2.102 1.00 78.75 167 TYR A CA 1
ATOM 1272 C C . TYR A 1 167 ? 9.835 2.935 -3.261 1.00 78.75 167 TYR A C 1
ATOM 1274 O O . TYR A 1 167 ? 10.208 4.108 -3.237 1.00 78.75 167 TYR A O 1
ATOM 1282 N N . GLY A 1 168 ? 9.078 2.435 -4.237 1.00 86.38 168 GLY A N 1
ATOM 1283 C CA . GLY A 1 168 ? 8.796 3.158 -5.475 1.00 86.38 168 GLY A CA 1
ATOM 1284 C C . GLY A 1 168 ? 9.884 2.966 -6.530 1.00 86.38 168 GLY A C 1
ATOM 1285 O O . GLY A 1 168 ? 10.726 2.071 -6.427 1.00 86.38 168 GLY A O 1
ATOM 1286 N N . ALA A 1 169 ? 9.823 3.783 -7.574 1.00 90.88 169 ALA A N 1
ATOM 1287 C CA . ALA A 1 169 ? 10.689 3.688 -8.729 1.00 90.88 169 ALA A CA 1
ATOM 1288 C C . ALA A 1 169 ? 11.946 4.550 -8.591 1.00 90.88 169 ALA A C 1
ATOM 1290 O O . ALA A 1 169 ? 11.895 5.677 -8.096 1.00 90.88 169 ALA A O 1
ATOM 1291 N N . SER A 1 170 ? 13.078 4.042 -9.071 1.00 91.12 170 SER A N 1
ATOM 1292 C CA . SER A 1 170 ? 14.337 4.790 -9.104 1.00 91.12 170 SER A CA 1
ATOM 1293 C C . SER A 1 170 ? 15.270 4.281 -10.202 1.00 91.12 170 SER A C 1
ATOM 1295 O O . SER A 1 170 ? 15.128 3.161 -10.696 1.00 91.12 170 SER A O 1
ATOM 1297 N N . CYS A 1 171 ? 16.239 5.118 -10.578 1.00 90.94 171 CYS A N 1
ATOM 1298 C CA . CYS A 1 171 ? 17.378 4.714 -11.396 1.00 90.94 171 CYS A CA 1
ATOM 1299 C C . CYS A 1 171 ? 18.685 5.034 -10.670 1.00 90.94 171 CYS A C 1
ATOM 1301 O O . CYS A 1 171 ? 18.807 6.101 -10.068 1.00 90.94 171 CYS A O 1
ATOM 1303 N N . PHE A 1 172 ? 19.665 4.139 -10.751 1.00 88.81 172 PHE A N 1
ATOM 1304 C CA . PHE A 1 172 ? 20.976 4.293 -10.112 1.00 88.81 172 PHE A CA 1
ATOM 1305 C C . PHE A 1 172 ? 22.044 3.477 -10.854 1.00 88.81 172 PHE A C 1
ATOM 1307 O O . PHE A 1 172 ? 21.731 2.686 -11.743 1.00 88.81 172 PHE A O 1
ATOM 1314 N N . GLU A 1 173 ? 23.314 3.694 -10.518 1.00 88.75 173 GLU A N 1
ATOM 1315 C CA . GLU A 1 173 ? 24.426 2.876 -11.010 1.00 88.75 173 GLU A CA 1
ATOM 1316 C C . GLU A 1 173 ? 24.778 1.798 -9.984 1.00 88.75 173 GLU A C 1
ATOM 1318 O O . GLU A 1 173 ? 24.764 2.053 -8.779 1.00 88.75 173 GLU A O 1
ATOM 1323 N N . LEU A 1 174 ? 25.110 0.602 -10.462 1.00 85.06 174 LEU A N 1
ATOM 1324 C CA . LEU A 1 174 ? 25.614 -0.494 -9.639 1.00 85.06 174 LEU A CA 1
ATOM 1325 C C . LEU A 1 174 ? 26.735 -1.242 -10.363 1.00 85.06 174 LEU A C 1
ATOM 1327 O O . LEU A 1 174 ? 26.892 -1.129 -11.579 1.00 85.06 174 LEU A O 1
ATOM 1331 N N . GLU A 1 175 ? 27.509 -2.025 -9.621 1.00 83.00 175 GLU A N 1
ATOM 1332 C CA . GLU A 1 175 ? 28.544 -2.896 -10.180 1.00 83.00 175 GLU A CA 1
ATOM 1333 C C . GLU A 1 175 ? 28.083 -4.354 -10.164 1.00 83.00 175 GLU A C 1
ATOM 1335 O O . GLU A 1 175 ? 27.787 -4.902 -9.097 1.00 83.00 175 GLU A O 1
ATOM 1340 N N . LEU A 1 176 ? 28.034 -4.980 -11.344 1.00 78.38 176 LEU A N 1
ATOM 1341 C CA . LEU A 1 176 ? 27.726 -6.401 -11.498 1.00 78.38 176 LEU A CA 1
ATOM 1342 C C . LEU A 1 176 ? 29.013 -7.224 -11.621 1.00 78.38 176 LEU A C 1
ATOM 1344 O O . LEU A 1 176 ? 29.915 -6.822 -12.366 1.00 78.38 176 LEU A O 1
ATOM 1348 N N . PRO A 1 177 ? 29.108 -8.368 -10.923 1.00 71.94 177 PRO A N 1
ATOM 1349 C CA . PRO A 1 177 ? 30.200 -9.309 -11.115 1.00 71.94 177 PRO A CA 1
ATOM 1350 C C . PRO A 1 177 ? 30.028 -10.044 -12.449 1.00 71.94 177 PRO A C 1
ATOM 1352 O O . PRO A 1 177 ? 29.002 -10.679 -12.685 1.00 71.94 177 PRO A O 1
ATOM 1355 N N . GLU A 1 178 ? 31.048 -9.997 -13.302 1.00 68.81 178 GLU A N 1
ATOM 1356 C CA . GLU A 1 178 ? 31.068 -10.692 -14.587 1.00 68.81 178 GLU A CA 1
ATOM 1357 C C . GLU A 1 178 ? 32.440 -11.350 -14.793 1.00 68.81 178 GLU A C 1
ATOM 1359 O O . GLU A 1 178 ? 33.458 -10.681 -15.004 1.00 68.81 178 GLU A O 1
ATOM 1364 N N . ALA A 1 179 ? 32.466 -12.682 -14.675 1.00 69.81 179 ALA A N 1
ATOM 1365 C CA . ALA A 1 179 ? 33.682 -13.493 -14.595 1.00 69.81 179 ALA A CA 1
ATOM 1366 C C . ALA A 1 179 ? 34.679 -12.956 -13.541 1.00 69.81 179 ALA A C 1
ATOM 1368 O O . ALA A 1 179 ? 34.453 -13.131 -12.347 1.00 69.81 179 ALA A O 1
ATOM 1369 N N . ASP A 1 180 ? 35.745 -12.280 -13.982 1.00 65.69 180 ASP A N 1
ATOM 1370 C CA . ASP A 1 180 ? 36.850 -11.780 -13.148 1.00 65.69 180 ASP A CA 1
ATOM 1371 C C . ASP A 1 180 ? 36.858 -10.244 -12.986 1.00 65.69 180 ASP A C 1
ATOM 1373 O O . ASP A 1 180 ? 37.844 -9.664 -12.519 1.00 65.69 180 ASP A O 1
ATOM 1377 N N . LYS A 1 181 ? 35.801 -9.543 -13.423 1.00 74.44 181 LYS A N 1
ATOM 1378 C CA . LYS A 1 181 ? 35.705 -8.074 -13.366 1.00 74.44 181 LYS A CA 1
ATOM 1379 C C . LYS A 1 181 ? 34.341 -7.612 -12.868 1.00 74.44 181 LYS A C 1
ATOM 1381 O O . LYS A 1 181 ? 33.358 -8.342 -12.912 1.00 74.44 181 LYS A O 1
ATOM 1386 N N . PHE A 1 182 ? 34.292 -6.354 -12.445 1.00 75.56 182 PHE A N 1
ATOM 1387 C CA . PHE A 1 182 ? 33.045 -5.637 -12.220 1.00 75.56 182 PHE A CA 1
ATOM 1388 C C . PHE A 1 182 ? 32.736 -4.768 -13.437 1.00 75.56 182 PHE A C 1
ATOM 1390 O O . PHE A 1 182 ? 33.589 -3.986 -13.874 1.00 75.56 182 PHE A O 1
ATOM 1397 N N . LYS A 1 183 ? 31.527 -4.895 -13.994 1.00 81.56 183 LYS A N 1
ATOM 1398 C CA . LYS A 1 183 ? 31.011 -3.951 -14.992 1.00 81.56 183 LYS A CA 1
ATOM 1399 C C . LYS A 1 183 ? 30.020 -3.005 -14.328 1.00 81.56 183 LYS A C 1
ATOM 1401 O O . LYS A 1 183 ? 29.147 -3.426 -13.570 1.00 81.56 183 LYS A O 1
ATOM 1406 N N . ARG A 1 184 ? 30.148 -1.713 -14.639 1.00 87.19 184 ARG A N 1
ATOM 1407 C CA . ARG A 1 184 ? 29.144 -0.716 -14.261 1.00 87.19 184 ARG A CA 1
ATOM 1408 C C . ARG A 1 184 ? 27.879 -0.949 -15.078 1.00 87.19 184 ARG A C 1
ATOM 1410 O O . ARG A 1 184 ? 27.937 -1.017 -16.305 1.00 87.19 184 ARG A O 1
ATOM 1417 N N . ALA A 1 185 ? 26.760 -1.054 -14.381 1.00 89.00 185 ALA A N 1
ATOM 1418 C CA . ALA A 1 185 ? 25.439 -1.226 -14.945 1.00 89.00 185 ALA A CA 1
ATOM 1419 C C . ALA A 1 185 ? 24.539 -0.075 -14.502 1.00 89.00 185 ALA A C 1
ATOM 1421 O O . ALA A 1 185 ? 24.572 0.359 -13.346 1.00 89.00 185 ALA A O 1
ATOM 1422 N N . ARG A 1 186 ? 23.695 0.392 -15.419 1.00 92.31 186 ARG A N 1
ATOM 1423 C CA . ARG A 1 186 ? 22.602 1.298 -15.087 1.00 92.31 186 ARG A CA 1
ATOM 1424 C C . ARG A 1 186 ? 21.382 0.471 -14.718 1.00 92.31 186 ARG A C 1
ATOM 1426 O O . ARG A 1 186 ? 20.936 -0.353 -15.514 1.00 92.31 186 ARG A O 1
ATOM 1433 N N . ALA A 1 187 ? 20.848 0.698 -13.529 1.00 91.94 187 ALA A N 1
ATOM 1434 C CA . ALA A 1 187 ? 19.712 -0.032 -13.005 1.00 91.94 187 ALA A CA 1
ATOM 1435 C C . ALA A 1 187 ? 18.456 0.831 -12.953 1.00 91.94 187 ALA A C 1
ATOM 1437 O O . ALA A 1 187 ? 18.504 2.008 -12.594 1.00 91.94 187 ALA A O 1
ATOM 1438 N N . PHE A 1 188 ? 17.335 0.209 -13.291 1.00 93.94 188 PHE A N 1
ATOM 1439 C CA . PHE A 1 188 ? 15.987 0.651 -12.983 1.00 93.94 188 PHE A CA 1
ATOM 1440 C C . PHE A 1 188 ? 15.407 -0.277 -11.918 1.00 93.94 188 PHE A C 1
ATOM 1442 O O . PHE A 1 188 ? 15.543 -1.494 -12.024 1.00 93.94 188 PHE A O 1
ATOM 1449 N N . GLN A 1 189 ? 14.760 0.291 -10.906 1.00 92.44 189 GLN A N 1
ATOM 1450 C CA . GLN A 1 189 ? 14.123 -0.454 -9.828 1.00 92.44 189 GLN A CA 1
ATOM 1451 C C . GLN A 1 189 ? 12.670 -0.033 -9.653 1.00 92.44 189 GLN A C 1
ATOM 1453 O O . GLN A 1 189 ? 12.352 1.150 -9.752 1.00 92.44 189 GLN A O 1
ATOM 1458 N N . LEU A 1 190 ? 11.828 -1.001 -9.292 1.00 93.81 190 LEU A N 1
ATOM 1459 C CA . LEU A 1 190 ? 10.506 -0.818 -8.703 1.00 93.81 190 LEU A CA 1
ATOM 1460 C C . LEU A 1 190 ? 10.449 -1.530 -7.347 1.00 93.81 190 LEU A C 1
ATOM 1462 O O . LEU A 1 190 ? 10.409 -2.757 -7.284 1.00 93.81 190 LEU A O 1
ATOM 1466 N N . GLY A 1 191 ? 10.440 -0.764 -6.256 1.00 91.56 191 GLY A N 1
ATOM 1467 C CA . GLY A 1 191 ? 10.272 -1.278 -4.896 1.00 91.56 191 GLY A CA 1
ATOM 1468 C C . GLY A 1 191 ? 8.805 -1.318 -4.470 1.00 91.56 191 GLY A C 1
ATOM 1469 O O . GLY A 1 191 ? 8.125 -0.288 -4.468 1.00 91.56 191 GLY A O 1
ATOM 1470 N N . PHE A 1 192 ? 8.325 -2.478 -4.030 1.00 90.06 192 PHE A N 1
ATOM 1471 C CA . PHE A 1 192 ? 6.943 -2.699 -3.610 1.00 90.06 192 PHE A CA 1
ATOM 1472 C C . PHE A 1 192 ? 6.844 -3.017 -2.116 1.00 90.06 192 PHE A C 1
ATOM 1474 O O . PHE A 1 192 ? 7.625 -3.786 -1.552 1.00 90.06 192 PHE A O 1
ATOM 1481 N N . LYS A 1 193 ? 5.828 -2.434 -1.477 1.00 86.94 193 LYS A N 1
ATOM 1482 C CA . LYS A 1 193 ? 5.391 -2.800 -0.125 1.00 86.94 193 LYS A CA 1
ATOM 1483 C C . LYS A 1 193 ? 4.247 -3.808 -0.215 1.00 86.94 193 LYS A C 1
ATOM 1485 O O . LYS A 1 193 ? 3.454 -3.705 -1.155 1.00 86.94 193 LYS A O 1
ATOM 1490 N N . PRO A 1 194 ? 4.106 -4.713 0.768 1.00 86.19 194 PRO A N 1
ATOM 1491 C CA . PRO A 1 194 ? 2.871 -5.471 0.918 1.00 86.19 194 PRO A CA 1
ATOM 1492 C C . PRO A 1 194 ? 1.687 -4.515 1.103 1.00 86.19 194 PRO A C 1
ATOM 1494 O O . PRO A 1 194 ? 1.836 -3.427 1.672 1.00 86.19 194 PRO A O 1
ATOM 1497 N N . ASP A 1 195 ? 0.513 -4.918 0.611 1.00 87.06 195 ASP A N 1
ATOM 1498 C CA . ASP A 1 195 ? -0.705 -4.132 0.802 1.00 87.06 195 ASP A CA 1
ATOM 1499 C C . ASP A 1 195 ? -1.001 -4.040 2.312 1.00 87.06 195 ASP A C 1
ATOM 1501 O O . ASP A 1 195 ? -1.047 -5.078 2.982 1.00 87.06 195 ASP A O 1
ATOM 1505 N N . PRO A 1 196 ? -1.200 -2.833 2.867 1.00 91.75 196 PRO A N 1
ATOM 1506 C CA . PRO A 1 196 ? -1.420 -2.675 4.296 1.00 91.75 196 PRO A CA 1
ATOM 1507 C C . PRO A 1 196 ? -2.763 -3.285 4.698 1.00 91.75 196 PRO A C 1
ATOM 1509 O O . PRO A 1 196 ? -3.743 -3.229 3.944 1.00 91.75 196 PRO A O 1
ATOM 1512 N N . ILE A 1 197 ? -2.825 -3.843 5.902 1.00 94.75 197 ILE A N 1
ATOM 1513 C CA . ILE A 1 197 ? -4.032 -4.478 6.420 1.00 94.75 197 ILE A CA 1
ATOM 1514 C C . ILE A 1 197 ? -4.728 -3.548 7.415 1.00 94.75 197 ILE A C 1
ATOM 1516 O O . ILE A 1 197 ? -4.114 -3.000 8.328 1.00 94.75 197 ILE A O 1
ATOM 1520 N N . ALA A 1 198 ? -6.034 -3.377 7.229 1.00 97.38 198 ALA A N 1
ATOM 1521 C CA . ALA A 1 198 ? -6.936 -2.725 8.159 1.00 97.38 198 ALA A CA 1
ATOM 1522 C C . ALA A 1 198 ? -7.666 -3.784 8.987 1.00 97.38 198 ALA A C 1
ATOM 1524 O O . ALA A 1 198 ? -8.615 -4.420 8.516 1.00 97.38 198 ALA A O 1
ATOM 1525 N N . TYR A 1 199 ? -7.218 -3.958 10.227 1.00 97.50 199 TYR A N 1
ATOM 1526 C CA . TYR A 1 199 ? -7.866 -4.794 11.228 1.00 97.50 199 TYR A CA 1
ATOM 1527 C C . TYR A 1 199 ? -8.947 -3.987 11.945 1.00 97.50 199 TYR A C 1
ATOM 1529 O O . TYR A 1 199 ? -8.660 -3.044 12.683 1.00 97.50 199 TYR A O 1
ATOM 1537 N N . ILE A 1 200 ? -10.203 -4.360 11.725 1.00 97.69 200 ILE A N 1
ATOM 1538 C CA . ILE A 1 200 ? -11.373 -3.719 12.321 1.00 97.69 200 ILE A CA 1
ATOM 1539 C C . ILE A 1 200 ? -11.931 -4.640 13.402 1.00 97.69 200 ILE A C 1
ATOM 1541 O O . ILE A 1 200 ? -12.488 -5.699 13.110 1.00 97.69 200 ILE A O 1
ATOM 1545 N N . PHE A 1 201 ? -11.795 -4.225 14.657 1.00 96.44 201 PHE A N 1
ATOM 1546 C CA . PHE A 1 201 ? -12.331 -4.926 15.819 1.00 96.44 201 PHE A CA 1
ATOM 1547 C C . PHE A 1 201 ? -13.685 -4.329 16.188 1.00 96.44 201 PHE A C 1
ATOM 1549 O O . PHE A 1 201 ? -13.758 -3.289 16.832 1.00 96.44 201 PHE A O 1
ATOM 1556 N N . GLY A 1 202 ? -14.763 -4.970 15.749 1.00 95.75 202 GLY A N 1
ATOM 1557 C CA . GLY A 1 202 ? -16.145 -4.531 15.915 1.00 95.75 202 GLY A CA 1
ATOM 1558 C C . GLY A 1 202 ? -16.876 -4.419 14.575 1.00 95.75 202 GLY A C 1
ATOM 1559 O O . GLY A 1 202 ? -16.634 -3.512 13.784 1.00 95.75 202 GLY A O 1
ATOM 1560 N N . ALA A 1 203 ? -17.858 -5.290 14.350 1.00 97.00 203 ALA A N 1
ATOM 1561 C CA . ALA A 1 203 ? -18.692 -5.373 13.149 1.00 97.00 203 ALA A CA 1
ATOM 1562 C C . ALA A 1 203 ? -19.992 -4.542 13.242 1.00 97.00 203 ALA A C 1
ATOM 1564 O O . ALA A 1 203 ? -20.984 -4.827 12.555 1.00 97.00 203 ALA A O 1
ATOM 1565 N N . GLY A 1 204 ? -20.012 -3.514 14.100 1.00 96.50 204 GLY A N 1
ATOM 1566 C CA . GLY A 1 204 ? -21.109 -2.545 14.213 1.00 96.50 204 GLY A CA 1
ATOM 1567 C C . GLY A 1 204 ? -21.251 -1.634 12.983 1.00 96.50 204 GLY A C 1
ATOM 1568 O O . GLY A 1 204 ? -20.588 -1.827 11.967 1.00 96.50 204 GLY A O 1
ATOM 1569 N N . HIS A 1 205 ? -22.115 -0.617 13.065 1.00 96.81 205 HIS A N 1
ATOM 1570 C CA . HIS A 1 205 ? -22.358 0.317 11.953 1.00 96.81 205 HIS A CA 1
ATOM 1571 C C . HIS A 1 205 ? -21.092 1.074 11.529 1.00 96.81 205 HIS A C 1
ATOM 1573 O O . HIS A 1 205 ? -20.778 1.109 10.343 1.00 96.81 205 HIS A O 1
ATOM 1579 N N . VAL A 1 206 ? -20.331 1.601 12.497 1.00 97.38 206 VAL A N 1
ATOM 1580 C CA . VAL A 1 206 ? -19.062 2.293 12.217 1.00 97.38 206 VAL A CA 1
ATOM 1581 C C . VAL A 1 206 ? -18.049 1.326 11.607 1.00 97.38 206 VAL A C 1
ATOM 1583 O O . VAL A 1 206 ? -17.487 1.633 10.568 1.00 97.38 206 VAL A O 1
ATOM 1586 N N . GLY A 1 207 ? -17.884 0.118 12.158 1.00 97.56 207 GLY A N 1
ATOM 1587 C CA . GLY A 1 207 ? -16.981 -0.884 11.579 1.00 97.56 207 GLY A CA 1
ATOM 1588 C C . GLY A 1 207 ? -17.329 -1.281 10.145 1.00 97.56 207 GLY A C 1
ATOM 1589 O O . GLY A 1 207 ? -16.434 -1.423 9.314 1.00 97.56 207 GLY A O 1
ATOM 1590 N N . LYS A 1 208 ? -18.624 -1.369 9.812 1.00 97.81 208 LYS A N 1
ATOM 1591 C CA . LYS A 1 208 ? -19.083 -1.557 8.428 1.00 97.81 208 LYS A CA 1
ATOM 1592 C C . LYS A 1 208 ? -18.666 -0.394 7.532 1.00 97.81 208 LYS A C 1
ATOM 1594 O O . LYS A 1 208 ? -18.028 -0.636 6.509 1.00 97.81 208 LYS A O 1
ATOM 1599 N N . ALA A 1 209 ? -18.977 0.843 7.906 1.00 98.12 209 ALA A N 1
ATOM 1600 C CA . ALA A 1 209 ? -18.607 2.013 7.111 1.00 98.12 209 ALA A CA 1
ATOM 1601 C C . ALA A 1 209 ? -17.077 2.134 6.943 1.00 98.12 209 ALA A C 1
ATOM 1603 O O . ALA A 1 209 ? -16.584 2.307 5.828 1.00 98.12 209 ALA A O 1
ATOM 1604 N N . THR A 1 210 ? -16.318 1.927 8.023 1.00 98.25 210 THR A N 1
ATOM 1605 C CA . THR A 1 210 ? -14.849 1.943 8.012 1.00 98.25 210 THR A CA 1
ATOM 1606 C C . THR A 1 210 ? -14.272 0.845 7.124 1.00 98.25 210 THR A C 1
ATOM 1608 O O . THR A 1 210 ? -13.303 1.100 6.419 1.00 98.25 210 THR A O 1
ATOM 1611 N N . SER A 1 211 ? -14.881 -0.346 7.073 1.00 98.06 211 SER A N 1
ATOM 1612 C CA . SER A 1 211 ? -14.431 -1.427 6.181 1.00 98.06 211 SER A CA 1
ATOM 1613 C C . SER A 1 211 ? -14.497 -1.034 4.702 1.00 98.06 211 SER A C 1
ATOM 1615 O O . SER A 1 211 ? -13.580 -1.328 3.936 1.00 98.06 211 SER A O 1
ATOM 1617 N N . VAL A 1 212 ? -15.548 -0.308 4.307 1.00 97.31 212 VAL A N 1
ATOM 1618 C CA . VAL A 1 212 ? -15.719 0.181 2.935 1.00 97.31 212 VAL A CA 1
ATOM 1619 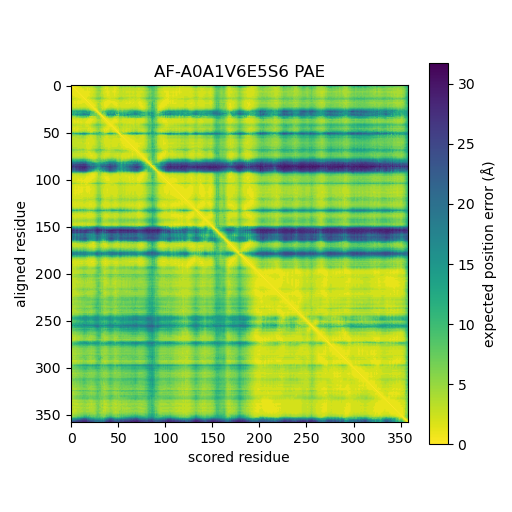C C . VAL A 1 212 ? -14.695 1.272 2.637 1.00 97.31 212 VAL A C 1
ATOM 1621 O O . VAL A 1 212 ? -13.995 1.190 1.629 1.00 97.31 212 VAL A O 1
ATOM 1624 N N . ALA A 1 213 ? -14.561 2.254 3.533 1.00 97.50 213 ALA A N 1
ATOM 1625 C CA . ALA A 1 213 ? -13.604 3.345 3.374 1.00 97.50 213 ALA A CA 1
ATOM 1626 C C . ALA A 1 213 ? -12.151 2.838 3.318 1.00 97.50 213 ALA A C 1
ATOM 1628 O O . ALA A 1 213 ? -11.385 3.274 2.463 1.00 97.50 213 ALA A O 1
ATOM 1629 N N . ALA A 1 214 ? -11.780 1.881 4.175 1.00 97.25 214 ALA A N 1
ATOM 1630 C CA . ALA A 1 214 ? -10.447 1.282 4.195 1.00 97.25 214 ALA A CA 1
ATOM 1631 C C . ALA A 1 214 ? -10.128 0.537 2.892 1.00 97.25 214 ALA A C 1
ATOM 1633 O O . ALA A 1 214 ? -9.052 0.728 2.321 1.00 97.25 214 ALA A O 1
ATOM 1634 N N . SER A 1 215 ? -11.078 -0.258 2.388 1.00 95.06 215 SER A N 1
ATOM 1635 C CA . SER A 1 215 ? -10.936 -0.949 1.104 1.00 95.06 215 SER A CA 1
ATOM 1636 C C . SER A 1 215 ? -10.769 0.036 -0.058 1.00 95.06 215 SER A C 1
ATOM 1638 O O . SER A 1 215 ? -9.883 -0.155 -0.890 1.00 95.06 215 SER A O 1
ATOM 1640 N N . LEU A 1 216 ? -11.550 1.124 -0.072 1.00 93.56 216 LEU A N 1
ATOM 1641 C CA . LEU A 1 216 ? -11.480 2.165 -1.102 1.00 93.56 216 LEU A CA 1
ATOM 1642 C C . LEU A 1 216 ? -10.085 2.798 -1.204 1.00 93.56 216 LEU A C 1
ATOM 1644 O O . LEU A 1 216 ? -9.615 3.073 -2.304 1.00 93.56 216 LEU A O 1
ATOM 1648 N N . VAL A 1 217 ? -9.405 3.007 -0.073 1.00 91.81 217 VAL A N 1
ATOM 1649 C CA . VAL A 1 217 ? -8.053 3.596 -0.044 1.00 91.81 217 VAL A CA 1
ATOM 1650 C C . VAL A 1 217 ? -6.931 2.547 -0.075 1.00 91.81 217 VAL A C 1
ATOM 1652 O O . VAL A 1 217 ? -5.775 2.853 0.233 1.00 91.81 217 VAL A O 1
ATOM 1655 N N . GLY A 1 218 ? -7.260 1.316 -0.482 1.00 89.75 218 GLY A N 1
ATOM 1656 C CA . GLY A 1 218 ? -6.298 0.278 -0.844 1.00 89.75 218 GLY A CA 1
ATOM 1657 C C . GLY A 1 218 ? -5.826 -0.625 0.295 1.00 89.75 218 GLY A C 1
ATOM 1658 O O . GLY A 1 218 ? -4.820 -1.309 0.119 1.00 89.75 218 GLY A O 1
ATOM 1659 N N . PHE A 1 219 ? -6.509 -0.650 1.445 1.00 93.88 219 PHE A N 1
ATOM 1660 C CA . PHE A 1 219 ? -6.206 -1.631 2.491 1.00 93.88 219 PHE A CA 1
ATOM 1661 C C . PHE A 1 219 ? -6.847 -2.983 2.181 1.00 93.88 219 PHE A C 1
ATOM 1663 O O . PHE A 1 219 ? -7.979 -3.065 1.692 1.00 93.88 219 PHE A O 1
ATOM 1670 N N . ARG A 1 220 ? -6.154 -4.060 2.555 1.00 93.44 220 ARG A N 1
ATOM 1671 C CA . ARG A 1 220 ? -6.808 -5.349 2.789 1.00 93.44 220 ARG A CA 1
ATOM 1672 C C . ARG A 1 220 ? -7.589 -5.261 4.091 1.00 93.44 220 ARG A C 1
ATOM 1674 O O . ARG A 1 220 ? -7.053 -4.808 5.092 1.00 93.44 220 ARG A O 1
ATOM 1681 N N . VAL A 1 221 ? -8.839 -5.697 4.102 1.00 96.38 221 VAL A N 1
ATOM 1682 C CA . VAL A 1 221 ? -9.724 -5.486 5.252 1.00 96.38 221 VAL A CA 1
ATOM 1683 C C . VAL A 1 221 ? -10.010 -6.799 5.961 1.00 96.38 221 VAL A C 1
ATOM 1685 O O . VAL A 1 221 ? -10.486 -7.758 5.351 1.00 96.38 221 VAL A O 1
ATOM 1688 N N . ILE A 1 222 ? -9.744 -6.829 7.264 1.00 95.75 222 ILE A N 1
ATOM 1689 C CA . ILE A 1 222 ? -10.073 -7.945 8.149 1.00 95.75 222 ILE A CA 1
ATOM 1690 C C . ILE A 1 222 ? -11.034 -7.417 9.205 1.00 95.75 222 ILE A C 1
ATOM 1692 O O . ILE A 1 222 ? -10.684 -6.517 9.966 1.00 95.75 222 ILE A O 1
ATOM 1696 N N . VAL A 1 223 ? -12.248 -7.964 9.249 1.00 96.88 223 VAL A N 1
ATOM 1697 C CA . VAL A 1 223 ? -13.266 -7.557 10.226 1.00 96.88 223 VAL A CA 1
ATOM 1698 C C . VAL A 1 223 ? -13.461 -8.659 11.249 1.00 96.88 223 VAL A C 1
ATOM 1700 O O . VAL A 1 223 ? -13.599 -9.832 10.899 1.00 96.88 223 VAL A O 1
ATOM 1703 N N . THR A 1 224 ? -13.496 -8.264 12.514 1.00 94.62 224 THR A N 1
ATOM 1704 C CA . THR A 1 224 ? -13.655 -9.173 13.643 1.00 94.62 224 THR A CA 1
ATOM 1705 C C . THR A 1 224 ? -14.767 -8.706 14.583 1.00 94.62 224 THR A C 1
ATOM 1707 O O . THR A 1 224 ? -15.034 -7.508 14.674 1.00 94.62 224 THR A O 1
ATOM 1710 N N . ASP A 1 225 ? -15.456 -9.632 15.248 1.00 94.38 225 ASP A N 1
ATOM 1711 C CA . ASP A 1 225 ? -16.488 -9.358 16.268 1.00 94.38 225 ASP A CA 1
ATOM 1712 C C . ASP A 1 225 ? -16.750 -10.638 17.090 1.00 94.38 225 ASP A C 1
ATOM 1714 O O . ASP A 1 225 ? -16.458 -11.740 16.621 1.00 94.38 225 ASP A O 1
ATOM 1718 N N . ASP A 1 226 ? -17.315 -10.513 18.294 1.00 91.88 226 ASP A N 1
ATOM 1719 C CA . ASP A 1 226 ? -17.809 -11.648 19.097 1.00 91.88 226 ASP A CA 1
ATOM 1720 C C . ASP A 1 226 ? -19.132 -12.224 18.577 1.00 91.88 226 ASP A C 1
ATOM 1722 O O . ASP A 1 226 ? -19.521 -13.333 18.937 1.00 91.88 226 ASP A O 1
ATOM 1726 N N . ARG A 1 227 ? -19.849 -11.473 17.739 1.00 92.94 227 ARG A N 1
ATOM 1727 C CA . ARG A 1 227 ? -21.168 -11.844 17.219 1.00 92.94 227 ARG A CA 1
ATOM 1728 C C . ARG A 1 227 ? -21.059 -12.392 15.807 1.00 92.94 227 ARG A C 1
ATOM 1730 O O . ARG A 1 227 ? -20.984 -11.634 14.835 1.00 92.94 227 ARG A O 1
ATOM 1737 N N . ALA A 1 228 ? -21.085 -13.717 15.695 1.00 93.19 228 ALA A N 1
ATOM 1738 C CA . ALA A 1 228 ? -21.012 -14.432 14.422 1.00 93.19 228 ALA A CA 1
ATOM 1739 C C . ALA A 1 228 ? -22.082 -13.969 13.416 1.00 93.19 228 ALA A C 1
ATOM 1741 O O . ALA A 1 228 ? -21.800 -13.840 12.227 1.00 93.19 228 ALA A O 1
ATOM 1742 N N . GLU A 1 229 ? -23.284 -13.632 13.888 1.00 95.12 229 GLU A N 1
ATOM 1743 C CA . GLU A 1 229 ? -24.405 -13.171 13.064 1.00 95.12 229 GLU A CA 1
ATOM 1744 C C . GLU A 1 229 ? -24.150 -11.832 12.353 1.00 95.12 229 GLU A C 1
ATOM 1746 O O . GLU A 1 229 ? -24.827 -11.504 11.379 1.00 95.12 229 GLU A O 1
ATOM 1751 N N . LEU A 1 230 ? -23.175 -11.044 12.817 1.00 96.06 230 LEU A N 1
ATOM 1752 C CA . LEU A 1 230 ? -22.785 -9.800 12.161 1.00 96.06 230 LEU A CA 1
ATOM 1753 C C . LEU A 1 230 ? -21.753 -10.014 11.055 1.00 96.06 230 LEU A C 1
ATOM 1755 O O . LEU A 1 230 ? -21.645 -9.167 10.167 1.00 96.06 230 LEU A O 1
ATOM 1759 N N . LEU A 1 231 ? -20.997 -11.105 11.096 1.00 95.62 231 LEU A N 1
ATOM 1760 C CA . LEU A 1 231 ? -19.860 -11.364 10.220 1.00 95.62 231 LEU A CA 1
ATOM 1761 C C . LEU A 1 231 ? -20.294 -12.105 8.950 1.00 95.62 231 LEU A C 1
ATOM 1763 O O . LEU A 1 231 ? -19.864 -13.224 8.684 1.00 95.62 231 LEU A O 1
ATOM 1767 N N . THR A 1 232 ? -21.128 -11.455 8.136 1.00 96.56 232 THR A N 1
ATOM 1768 C CA . THR A 1 232 ? -21.609 -12.022 6.868 1.00 96.56 232 THR A CA 1
ATOM 1769 C C . THR A 1 232 ? -21.020 -11.319 5.647 1.00 96.56 232 THR A C 1
ATOM 1771 O O . THR A 1 232 ? -20.680 -10.129 5.685 1.00 96.56 232 THR A O 1
ATOM 1774 N N . ARG A 1 233 ? -20.928 -12.049 4.528 1.00 95.50 233 ARG A N 1
ATOM 1775 C CA . ARG A 1 233 ? -20.438 -11.513 3.248 1.00 95.50 233 ARG A CA 1
ATOM 1776 C C . ARG A 1 233 ? -21.352 -10.426 2.688 1.00 95.50 233 ARG A C 1
ATOM 1778 O O . ARG A 1 233 ? -20.856 -9.476 2.099 1.00 95.50 233 ARG A O 1
ATOM 1785 N N . GLU A 1 234 ? -22.656 -10.499 2.940 1.00 95.88 234 GLU A N 1
ATOM 1786 C CA . GLU A 1 234 ? -23.625 -9.477 2.530 1.00 95.88 234 GLU A CA 1
ATOM 1787 C C . GLU A 1 234 ? -23.385 -8.147 3.255 1.00 95.88 234 GLU A C 1
ATOM 1789 O O . GLU A 1 234 ? -23.555 -7.074 2.674 1.00 95.88 234 GLU A O 1
ATOM 1794 N N . ARG A 1 235 ? -22.974 -8.191 4.532 1.00 96.31 235 ARG A N 1
ATOM 1795 C CA . ARG A 1 235 ? -22.638 -6.978 5.293 1.00 96.31 235 ARG A CA 1
ATOM 1796 C C . ARG A 1 235 ? -21.259 -6.433 4.933 1.00 96.31 235 ARG A C 1
ATOM 1798 O O . ARG A 1 235 ? -21.085 -5.215 4.976 1.00 96.31 235 ARG A O 1
ATOM 1805 N N . PHE A 1 236 ? -20.322 -7.309 4.575 1.00 97.31 236 PHE A N 1
ATOM 1806 C CA . PHE A 1 236 ? -18.920 -6.981 4.319 1.00 97.31 236 PHE A CA 1
ATOM 1807 C C . PHE A 1 236 ? -18.412 -7.582 2.995 1.00 97.31 236 PHE A C 1
ATOM 1809 O O . PHE A 1 236 ? -17.516 -8.432 3.008 1.00 97.31 236 PHE A O 1
ATOM 1816 N N . PRO A 1 237 ? -18.938 -7.139 1.839 1.00 93.31 237 PRO A N 1
ATOM 1817 C CA . PRO A 1 237 ? -18.558 -7.707 0.543 1.00 93.31 237 PRO A CA 1
ATOM 1818 C C . PRO A 1 237 ? -17.076 -7.483 0.212 1.00 93.31 237 PRO A C 1
ATOM 1820 O O . PRO A 1 237 ? -16.449 -8.334 -0.410 1.00 93.31 237 PRO A O 1
ATOM 1823 N N . ASN A 1 238 ? -16.497 -6.381 0.700 1.00 91.38 238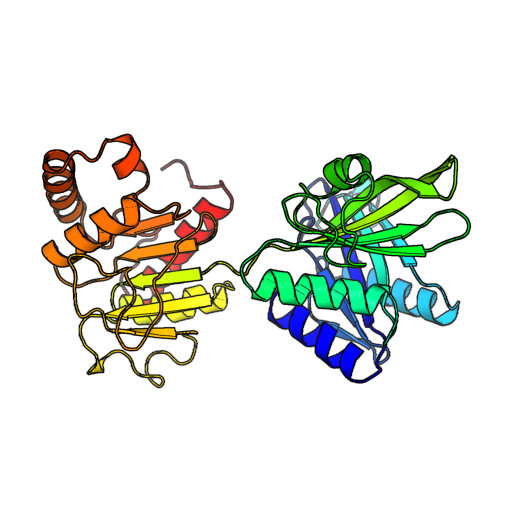 ASN A N 1
ATOM 1824 C CA . ASN A 1 238 ? -15.113 -5.990 0.422 1.00 91.38 238 ASN A CA 1
ATOM 1825 C C . ASN A 1 238 ? -14.109 -6.476 1.483 1.00 91.38 238 ASN A C 1
ATOM 1827 O O . ASN A 1 238 ? -12.917 -6.195 1.371 1.00 91.38 238 ASN A O 1
ATOM 1831 N N . ALA A 1 239 ? -14.562 -7.171 2.534 1.00 95.56 239 ALA A N 1
ATOM 1832 C CA . ALA A 1 239 ? -13.646 -7.714 3.530 1.00 95.56 239 ALA A CA 1
ATOM 1833 C C . ALA A 1 239 ? -12.891 -8.916 2.955 1.00 95.56 239 ALA A C 1
ATOM 1835 O O . ALA A 1 239 ? -13.485 -9.867 2.446 1.00 95.56 239 ALA A O 1
ATOM 1836 N N . ASN A 1 240 ? -11.568 -8.915 3.079 1.00 93.38 240 ASN A N 1
ATOM 1837 C CA . ASN A 1 240 ? -10.740 -10.051 2.690 1.00 93.38 240 ASN A CA 1
ATOM 1838 C C . ASN A 1 240 ? -10.955 -11.239 3.636 1.00 93.38 240 ASN A C 1
ATOM 1840 O O . ASN A 1 240 ? -10.958 -12.381 3.182 1.00 93.38 240 ASN A O 1
ATOM 1844 N N . MET A 1 241 ? -11.189 -10.976 4.925 1.00 92.75 241 MET A N 1
ATOM 1845 C CA . MET A 1 241 ? -11.465 -12.005 5.927 1.00 92.75 241 MET A CA 1
ATOM 1846 C C . MET A 1 241 ? -12.457 -11.500 6.977 1.00 92.75 241 MET A C 1
ATOM 1848 O O . MET A 1 241 ? -12.409 -10.340 7.388 1.00 92.75 241 MET A O 1
ATOM 1852 N N . LEU A 1 242 ? -13.336 -12.397 7.420 1.00 94.38 242 LEU A N 1
ATOM 1853 C CA . LEU A 1 242 ? -14.238 -12.199 8.550 1.00 94.38 242 LEU A CA 1
ATOM 1854 C C . LEU A 1 242 ? -13.856 -13.212 9.624 1.00 94.38 242 LEU A C 1
ATOM 1856 O O . LEU A 1 242 ? -13.704 -14.391 9.309 1.00 94.38 242 LEU A O 1
ATOM 1860 N N . ARG A 1 243 ? -13.662 -12.762 10.865 1.00 92.31 243 ARG A N 1
ATOM 1861 C CA . ARG A 1 243 ? -13.151 -13.621 11.937 1.00 92.31 243 ARG A CA 1
ATOM 1862 C C . ARG A 1 243 ? -13.906 -13.409 13.245 1.00 92.31 243 ARG A C 1
ATOM 1864 O O . ARG A 1 243 ? -13.968 -12.298 13.758 1.00 92.31 243 ARG A O 1
ATOM 1871 N N . ILE A 1 244 ? -14.433 -14.490 13.807 1.00 91.94 244 ILE A N 1
ATOM 1872 C CA . ILE A 1 244 ? -15.089 -14.465 15.118 1.00 91.94 244 ILE A CA 1
ATOM 1873 C C . ILE A 1 244 ? -14.016 -14.399 16.213 1.00 91.94 244 ILE A C 1
ATOM 1875 O O . ILE A 1 244 ? -13.018 -15.124 16.155 1.00 91.94 244 ILE A O 1
ATOM 1879 N N . ILE A 1 245 ? -14.215 -13.529 17.205 1.00 87.88 245 ILE A N 1
ATOM 1880 C CA . ILE A 1 245 ? -13.405 -13.494 18.428 1.00 87.88 245 ILE A CA 1
ATOM 1881 C C . ILE A 1 245 ? -14.152 -14.260 19.513 1.00 87.88 245 ILE A C 1
ATOM 1883 O O . ILE A 1 245 ? -15.138 -13.781 20.062 1.00 87.88 245 ILE A O 1
ATOM 1887 N N . GLU A 1 246 ? -13.662 -15.457 19.819 1.00 83.06 246 GLU A N 1
ATOM 1888 C CA . GLU A 1 246 ? -14.230 -16.317 20.865 1.00 83.06 246 GLU A CA 1
ATOM 1889 C C . GLU A 1 246 ? -13.606 -16.040 22.238 1.00 83.06 246 GLU A C 1
ATOM 1891 O O . GLU A 1 246 ? -14.245 -16.236 23.270 1.00 83.06 246 GLU A O 1
ATOM 1896 N N . ASN A 1 247 ? -12.356 -15.566 22.254 1.00 82.75 247 ASN A N 1
ATOM 1897 C CA . ASN A 1 247 ? -11.603 -15.289 23.467 1.00 82.75 247 ASN A CA 1
ATOM 1898 C C . ASN A 1 247 ? -10.970 -13.894 23.415 1.00 82.75 247 ASN A C 1
ATOM 1900 O O . ASN A 1 247 ? -10.054 -13.646 22.637 1.00 82.75 247 ASN A O 1
ATOM 1904 N N . PHE A 1 248 ? -11.432 -13.002 24.290 1.00 79.44 248 PHE A N 1
ATOM 1905 C CA . PHE A 1 248 ? -10.907 -11.642 24.398 1.00 79.44 248 PHE A CA 1
ATOM 1906 C C . PHE A 1 248 ? -9.597 -11.532 25.178 1.00 79.44 248 PHE A C 1
ATOM 1908 O O . PHE A 1 248 ? -8.930 -10.518 25.041 1.00 79.44 248 PHE A O 1
ATOM 1915 N N . SER A 1 249 ? -9.209 -12.553 25.951 1.00 79.44 249 SER A N 1
ATOM 1916 C CA . SER A 1 249 ? -7.900 -12.553 26.628 1.00 79.44 249 SER A CA 1
ATOM 1917 C C . SER A 1 249 ? -6.736 -12.741 25.655 1.00 79.44 249 SER A C 1
ATOM 1919 O O . SER A 1 249 ? -5.619 -12.333 25.956 1.00 79.44 249 SER A O 1
ATOM 1921 N N . ASP A 1 250 ? -7.000 -13.328 24.482 1.00 81.06 250 ASP A N 1
ATOM 1922 C CA . ASP A 1 250 ? -6.036 -13.366 23.389 1.00 81.06 250 ASP A CA 1
ATOM 1923 C C . ASP A 1 250 ? -6.728 -13.375 22.008 1.00 81.06 250 ASP A C 1
ATOM 1925 O O . ASP A 1 250 ? -6.833 -14.406 21.334 1.00 81.06 250 ASP A O 1
ATOM 1929 N N . PRO A 1 251 ? -7.242 -12.215 21.572 1.00 82.44 251 PRO A N 1
ATOM 1930 C CA . PRO A 1 251 ? -8.056 -12.085 20.369 1.00 82.44 251 PRO A CA 1
ATOM 1931 C C . PRO A 1 251 ? -7.232 -12.205 19.079 1.00 82.44 251 PRO A C 1
ATOM 1933 O O . PRO A 1 251 ? -7.805 -12.302 17.992 1.00 82.44 251 PRO A O 1
ATOM 1936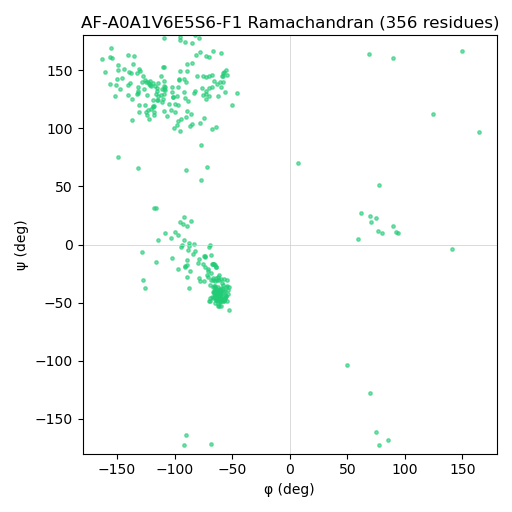 N N . LEU A 1 252 ? -5.897 -12.185 19.184 1.00 87.19 252 LEU A N 1
ATOM 1937 C CA . LEU A 1 252 ? -4.979 -12.262 18.050 1.00 87.19 252 LEU A CA 1
ATOM 1938 C C . LEU A 1 252 ? -4.454 -13.684 17.814 1.00 87.19 252 LEU A C 1
ATOM 1940 O O . LEU A 1 252 ? -4.062 -13.981 16.688 1.00 87.19 252 LEU A O 1
ATOM 1944 N N . MET A 1 253 ? -4.490 -14.584 18.804 1.00 86.06 253 MET A N 1
ATOM 1945 C CA . MET A 1 253 ? -4.033 -15.975 18.635 1.00 86.06 253 MET A CA 1
ATOM 1946 C C . MET A 1 253 ? -4.788 -16.741 17.560 1.00 86.06 253 MET A C 1
ATOM 1948 O O . MET A 1 253 ? -5.847 -16.322 17.114 1.00 86.06 253 MET A O 1
ATOM 1952 N N . ALA A 1 254 ? -4.253 -17.875 17.119 1.00 83.88 254 ALA A N 1
ATOM 1953 C CA . ALA A 1 254 ? -4.992 -18.752 16.220 1.00 83.88 254 ALA A CA 1
ATOM 1954 C C . ALA A 1 254 ? -6.295 -19.229 16.885 1.00 83.88 254 ALA A C 1
ATOM 1956 O O . ALA A 1 254 ? -6.318 -19.554 18.073 1.00 83.88 254 ALA A O 1
ATOM 1957 N N . SER A 1 255 ? -7.373 -19.282 16.108 1.00 79.19 255 SER A N 1
ATOM 1958 C CA . SER A 1 255 ? -8.607 -19.964 16.492 1.00 79.19 255 SER A CA 1
ATOM 1959 C C . SER A 1 255 ? -8.773 -21.231 15.659 1.00 79.19 255 SER A C 1
ATOM 1961 O O . SER A 1 255 ? -7.961 -21.534 14.783 1.00 79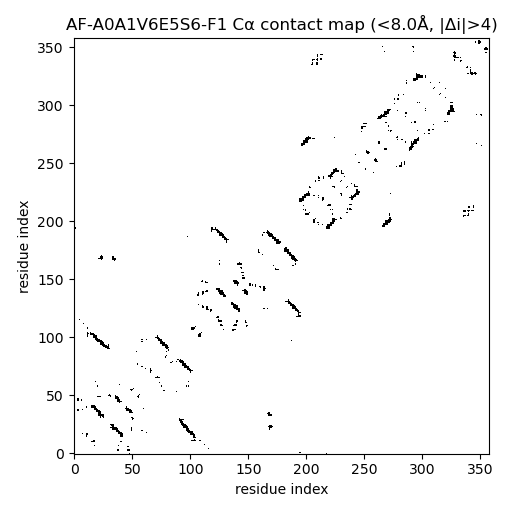.19 255 SER A O 1
ATOM 1963 N N . ARG A 1 256 ? -9.837 -21.992 15.926 1.00 76.19 256 ARG A N 1
ATOM 1964 C CA . ARG A 1 256 ? -10.129 -23.228 15.193 1.00 76.19 256 ARG A CA 1
ATOM 1965 C C . ARG A 1 256 ? -10.209 -23.019 13.676 1.00 76.19 256 ARG A C 1
ATOM 1967 O O . ARG A 1 256 ? -9.755 -23.878 12.928 1.00 76.19 256 ARG A O 1
ATOM 1974 N N . ASP A 1 257 ? -10.749 -21.877 13.255 1.00 78.12 257 ASP A N 1
ATOM 1975 C CA . ASP A 1 257 ? -11.094 -21.598 11.859 1.00 78.12 257 ASP A CA 1
ATOM 1976 C C . ASP A 1 257 ? -10.257 -20.461 11.238 1.00 78.12 257 ASP A C 1
ATOM 1978 O O . ASP A 1 257 ? -10.497 -20.071 10.095 1.00 78.12 257 ASP A O 1
ATOM 1982 N N . ALA A 1 258 ? -9.278 -19.905 11.966 1.00 78.38 258 ALA A N 1
ATOM 1983 C CA . ALA A 1 258 ? -8.438 -18.816 11.468 1.00 78.38 258 ALA A CA 1
ATOM 1984 C C . ALA A 1 258 ? -7.018 -18.836 12.066 1.00 78.38 258 ALA A C 1
ATOM 1986 O O . ALA A 1 258 ? -6.854 -19.095 13.261 1.00 78.38 258 ALA A O 1
ATOM 1987 N N . PRO A 1 259 ? -5.982 -18.498 11.272 1.00 83.31 259 PRO A N 1
ATOM 1988 C CA . PRO A 1 259 ? -4.621 -18.372 11.780 1.00 83.31 259 PRO A CA 1
ATOM 1989 C C . PRO A 1 259 ? -4.490 -17.194 12.756 1.00 83.31 259 PRO A C 1
ATOM 1991 O O . PRO A 1 259 ? -5.364 -16.321 12.844 1.00 83.31 259 PRO A O 1
ATOM 1994 N N . ALA A 1 260 ? -3.369 -17.165 13.479 1.00 86.38 260 ALA A N 1
ATOM 1995 C CA . ALA A 1 260 ? -3.009 -16.021 14.304 1.00 86.38 260 ALA A CA 1
ATOM 1996 C C . ALA A 1 260 ? -2.912 -14.743 13.452 1.00 86.38 260 ALA A C 1
ATOM 1998 O O . ALA A 1 260 ? -2.525 -14.779 12.284 1.00 86.38 260 ALA A O 1
ATOM 1999 N N . ILE A 1 261 ? -3.295 -13.615 14.044 1.00 86.50 261 ILE A N 1
ATOM 2000 C CA . ILE A 1 261 ? -3.172 -12.291 13.447 1.00 86.50 261 ILE A CA 1
ATOM 2001 C C . ILE A 1 261 ? -1.808 -11.723 13.831 1.00 86.50 261 ILE A C 1
ATOM 2003 O O . ILE A 1 261 ? -1.550 -11.416 14.994 1.00 86.50 261 ILE A O 1
ATOM 2007 N N . GLU A 1 262 ? -0.957 -11.535 12.829 1.00 87.88 262 GLU A N 1
ATOM 2008 C CA . GLU A 1 262 ? 0.291 -10.793 12.958 1.00 87.88 262 GLU A CA 1
ATOM 2009 C C . GLU A 1 262 ? 0.087 -9.377 12.413 1.00 87.88 262 GLU A C 1
ATOM 2011 O O . GLU A 1 262 ? -0.292 -9.193 11.256 1.00 87.88 262 GLU A O 1
ATOM 2016 N N . ILE A 1 263 ? 0.302 -8.369 13.263 1.00 92.25 263 ILE A N 1
ATOM 2017 C CA . ILE A 1 263 ? 0.104 -6.958 12.905 1.00 92.25 263 ILE A CA 1
ATOM 2018 C C . ILE A 1 263 ? 1.461 -6.266 12.799 1.00 92.25 263 ILE A C 1
ATOM 2020 O O . ILE A 1 263 ? 2.195 -6.134 13.790 1.00 92.25 263 ILE A O 1
ATOM 2024 N N . GLY A 1 264 ? 1.786 -5.836 11.581 1.00 90.06 264 GLY A N 1
ATOM 2025 C CA . GLY A 1 264 ? 3.042 -5.194 11.223 1.00 90.06 264 GLY A CA 1
ATOM 2026 C C . GLY A 1 264 ? 2.995 -3.658 11.232 1.00 90.06 264 GLY A C 1
ATOM 2027 O O . GLY A 1 264 ? 1.940 -3.048 11.409 1.00 90.06 264 GLY A O 1
ATOM 2028 N N . PRO A 1 265 ? 4.147 -3.006 10.999 1.00 88.62 265 PRO A N 1
ATOM 2029 C CA . PRO A 1 265 ? 4.288 -1.544 11.013 1.00 88.62 265 PRO A CA 1
ATOM 2030 C C . PRO A 1 265 ? 3.538 -0.805 9.900 1.00 88.62 265 PRO A C 1
ATOM 2032 O O . PRO A 1 265 ? 3.345 0.401 9.999 1.00 88.62 265 PRO A O 1
ATOM 2035 N N . GLN A 1 266 ? 3.112 -1.493 8.844 1.00 87.12 266 GLN A N 1
ATOM 2036 C CA . GLN A 1 266 ? 2.282 -0.926 7.779 1.00 87.12 266 GLN A CA 1
ATOM 2037 C C . GLN A 1 266 ? 0.774 -1.049 8.047 1.00 87.12 266 GLN A C 1
ATOM 2039 O O . GLN A 1 266 ? -0.018 -0.414 7.349 1.00 87.12 266 GLN A O 1
ATOM 2044 N N . ASP A 1 267 ? 0.383 -1.866 9.027 1.00 94.50 267 ASP A N 1
ATOM 2045 C CA . ASP A 1 267 ? -1.009 -2.204 9.299 1.00 94.50 267 ASP A CA 1
ATOM 2046 C C . ASP A 1 267 ? -1.643 -1.220 10.284 1.00 94.50 267 ASP A C 1
ATOM 2048 O O . ASP A 1 267 ? -0.970 -0.603 11.119 1.00 94.50 267 ASP A O 1
ATOM 2052 N N . CYS A 1 268 ? -2.967 -1.108 10.211 1.00 96.75 268 CYS A N 1
ATOM 2053 C CA . CYS A 1 268 ? -3.762 -0.342 11.156 1.00 96.75 268 CYS A CA 1
ATOM 2054 C C . CYS A 1 268 ? -4.731 -1.249 11.915 1.00 96.75 268 CYS A C 1
ATOM 2056 O O . CYS A 1 268 ? -5.388 -2.120 11.344 1.00 96.75 268 CYS A O 1
ATOM 2058 N N . ALA A 1 269 ? -4.827 -1.024 13.221 1.00 97.75 269 ALA A N 1
ATOM 2059 C CA . ALA A 1 269 ? -5.756 -1.702 14.108 1.00 97.75 269 ALA A CA 1
ATOM 2060 C C . ALA A 1 269 ? -6.754 -0.688 14.668 1.00 97.75 269 ALA A C 1
ATOM 2062 O O . ALA A 1 269 ? -6.369 0.323 15.250 1.00 97.75 269 ALA A O 1
ATOM 2063 N N . MET A 1 270 ? -8.044 -0.946 14.478 1.00 98.12 270 MET A N 1
ATOM 2064 C CA . MET A 1 270 ? -9.123 -0.033 14.847 1.00 98.12 270 MET A CA 1
ATOM 2065 C C . MET A 1 270 ? -10.092 -0.744 15.779 1.00 98.12 270 MET A C 1
ATOM 2067 O O . MET A 1 270 ? -10.809 -1.659 15.375 1.00 98.12 270 MET A O 1
ATOM 2071 N N . ILE A 1 271 ? -10.114 -0.310 17.033 1.00 97.56 271 ILE A N 1
ATOM 2072 C CA . ILE A 1 271 ? -11.004 -0.818 18.068 1.00 97.56 271 ILE A CA 1
ATOM 2073 C C . ILE A 1 271 ? -12.315 -0.035 17.987 1.00 97.56 271 ILE A C 1
ATOM 2075 O O . ILE A 1 271 ? -12.404 1.109 18.431 1.00 97.56 271 ILE A O 1
ATOM 2079 N N . LEU A 1 272 ? -13.323 -0.662 17.386 1.00 96.62 272 LEU A N 1
ATOM 2080 C CA . LEU A 1 272 ? -14.663 -0.139 17.117 1.00 96.62 272 LEU A CA 1
ATOM 2081 C C . LEU A 1 272 ? -15.749 -0.958 17.848 1.00 96.62 272 LEU A C 1
ATOM 2083 O O . LEU A 1 272 ? -16.865 -1.125 17.342 1.00 96.62 272 LEU A O 1
ATOM 2087 N N . THR A 1 273 ? -15.418 -1.514 19.019 1.00 91.12 273 THR A N 1
ATOM 2088 C CA . THR A 1 273 ? -16.324 -2.390 19.773 1.00 91.12 273 THR A CA 1
ATOM 2089 C C . THR A 1 273 ? -17.340 -1.600 20.613 1.00 91.12 273 THR A C 1
ATOM 2091 O O . THR A 1 273 ? -17.403 -0.369 20.595 1.00 91.12 273 THR A O 1
ATOM 2094 N N . ARG A 1 274 ? -18.202 -2.332 21.329 1.00 84.56 274 ARG A N 1
ATOM 2095 C CA . ARG A 1 274 ? -19.344 -1.802 22.090 1.00 84.56 274 ARG A CA 1
ATOM 2096 C C . ARG A 1 274 ? -19.124 -1.712 23.604 1.00 84.56 274 ARG A C 1
ATOM 2098 O O . ARG A 1 274 ? -19.973 -1.129 24.275 1.00 84.56 274 ARG A O 1
ATOM 2105 N N . LYS A 1 275 ? -18.068 -2.315 24.163 1.00 85.44 275 LYS A N 1
ATOM 2106 C CA . LYS A 1 275 ? -17.895 -2.451 25.623 1.00 85.44 275 LYS A CA 1
ATOM 2107 C C . LYS A 1 275 ? -16.482 -2.050 26.062 1.00 85.44 275 LYS A C 1
ATOM 2109 O O . LYS A 1 275 ? -15.536 -2.627 25.533 1.00 85.44 275 LYS A O 1
ATOM 2114 N N . PRO A 1 276 ? -16.339 -1.171 27.076 1.00 85.88 276 PRO A N 1
ATOM 2115 C CA . PRO A 1 276 ? -15.032 -0.751 27.585 1.00 85.88 276 PRO A CA 1
ATOM 2116 C C . PRO A 1 276 ? -14.108 -1.903 27.996 1.00 85.88 276 PRO A C 1
ATOM 2118 O O . PRO A 1 276 ? -12.925 -1.848 27.684 1.00 85.88 276 PRO A O 1
ATOM 2121 N N . ASP A 1 277 ? -14.641 -2.955 28.624 1.00 87.69 277 ASP A N 1
ATOM 2122 C CA . ASP A 1 277 ? -13.830 -4.103 29.063 1.00 87.69 277 ASP A CA 1
ATOM 2123 C C . ASP A 1 277 ? -13.217 -4.847 27.871 1.00 87.69 277 ASP A C 1
ATOM 2125 O O . ASP A 1 277 ? -12.032 -5.165 27.868 1.00 87.69 277 ASP A O 1
ATOM 2129 N N . ILE A 1 278 ? -14.010 -5.046 26.810 1.00 90.06 278 ILE A N 1
ATOM 2130 C CA . ILE A 1 278 ? -13.534 -5.645 25.559 1.00 90.06 278 ILE A CA 1
ATOM 2131 C C . ILE A 1 278 ? -12.470 -4.745 24.924 1.00 90.06 278 ILE A C 1
ATOM 2133 O O . ILE A 1 278 ? -11.425 -5.229 24.501 1.00 90.06 278 ILE A O 1
ATOM 2137 N N . ASP A 1 279 ? -12.714 -3.434 24.874 1.00 93.25 279 ASP A N 1
ATOM 2138 C CA . ASP A 1 279 ? -11.763 -2.484 24.296 1.00 93.25 279 ASP A CA 1
ATOM 2139 C C . ASP A 1 279 ? -10.420 -2.484 25.034 1.00 93.25 279 ASP A C 1
ATOM 2141 O O . ASP A 1 279 ? -9.376 -2.387 24.392 1.00 93.25 279 ASP A O 1
ATOM 2145 N N . LYS A 1 280 ? -10.435 -2.609 26.367 1.00 94.44 280 LYS A N 1
ATOM 2146 C CA . LYS A 1 280 ? -9.231 -2.657 27.202 1.00 94.44 280 LYS A CA 1
ATOM 2147 C C . LYS A 1 280 ? -8.407 -3.918 26.948 1.00 94.44 280 LYS A C 1
ATOM 2149 O O . LYS A 1 280 ? -7.196 -3.806 26.765 1.00 94.44 280 LYS A O 1
ATOM 2154 N N . GLU A 1 281 ? -9.044 -5.088 26.884 1.00 93.19 281 GLU A N 1
ATOM 2155 C CA . GLU A 1 281 ? -8.350 -6.342 26.550 1.00 93.19 281 GLU A CA 1
ATOM 2156 C C . GLU A 1 281 ? -7.768 -6.299 25.131 1.00 93.19 281 GLU A C 1
ATOM 2158 O O . GLU A 1 281 ? -6.575 -6.534 24.931 1.00 93.19 281 GLU A O 1
ATOM 2163 N N . MET A 1 282 ? -8.573 -5.874 24.150 1.00 93.88 282 MET A N 1
ATOM 2164 C CA . MET A 1 282 ? -8.115 -5.695 22.771 1.00 93.88 282 MET A CA 1
ATOM 2165 C C . MET A 1 282 ? -6.918 -4.742 22.690 1.00 93.88 282 MET A C 1
ATOM 2167 O O . MET A 1 282 ? -5.934 -5.033 22.008 1.00 93.88 282 MET A O 1
ATOM 2171 N N . LEU A 1 283 ? -6.987 -3.605 23.387 1.00 95.62 283 LEU A N 1
ATOM 2172 C CA . LEU A 1 283 ? -5.925 -2.608 23.373 1.00 95.62 283 LEU A CA 1
ATOM 2173 C C . LEU A 1 283 ? -4.635 -3.133 24.016 1.00 95.62 283 LEU A C 1
ATOM 2175 O O . LEU A 1 283 ? -3.562 -2.907 23.460 1.00 95.62 283 LEU A O 1
ATOM 2179 N N . SER A 1 284 ? -4.730 -3.878 25.122 1.00 95.38 284 SER A N 1
ATOM 2180 C CA . SER A 1 284 ? -3.581 -4.527 25.772 1.00 95.38 284 SER A CA 1
ATOM 2181 C C . SER A 1 284 ? -2.818 -5.436 24.800 1.00 95.38 284 SER A C 1
ATOM 2183 O O . SER A 1 284 ? -1.590 -5.365 24.700 1.00 95.38 284 SER A O 1
ATOM 2185 N N . CYS A 1 285 ? -3.534 -6.240 24.009 1.00 94.19 285 CYS A N 1
ATOM 2186 C CA . CYS A 1 285 ? -2.925 -7.092 22.986 1.00 94.19 285 CYS A CA 1
ATOM 2187 C C . CYS A 1 285 ? -2.315 -6.270 21.842 1.00 94.19 285 CYS A C 1
ATOM 2189 O O . CYS A 1 285 ? -1.178 -6.516 21.438 1.00 94.19 285 CYS A O 1
ATOM 2191 N N . LEU A 1 286 ? -3.035 -5.264 21.338 1.00 95.62 286 LEU A N 1
ATOM 2192 C CA . LEU A 1 286 ? -2.582 -4.441 20.212 1.00 95.62 286 LEU A CA 1
ATOM 2193 C C . LEU A 1 286 ? -1.336 -3.612 20.540 1.00 95.62 286 LEU A C 1
ATOM 2195 O O . LEU A 1 286 ? -0.454 -3.486 19.689 1.00 95.62 286 LEU A O 1
ATOM 2199 N N . LEU A 1 287 ? -1.211 -3.109 21.770 1.00 96.06 287 LEU A N 1
ATOM 2200 C CA . LEU A 1 287 ? -0.028 -2.372 22.224 1.00 96.06 287 LEU A CA 1
ATOM 2201 C C . LEU A 1 287 ? 1.254 -3.218 22.190 1.00 96.06 287 LEU A C 1
ATOM 2203 O O . LEU A 1 287 ? 2.338 -2.674 21.990 1.00 96.06 287 LEU A O 1
ATOM 2207 N N . ARG A 1 288 ? 1.147 -4.549 22.292 1.00 94.31 288 ARG A N 1
ATOM 2208 C CA . ARG A 1 288 ? 2.291 -5.477 22.185 1.00 94.31 288 ARG A CA 1
ATOM 2209 C C . ARG A 1 288 ? 2.724 -5.742 20.740 1.00 94.31 288 ARG A C 1
ATOM 2211 O O . ARG A 1 288 ? 3.791 -6.308 20.513 1.00 94.31 288 ARG A O 1
ATOM 2218 N N . THR A 1 289 ? 1.913 -5.348 19.760 1.00 95.31 289 THR A N 1
ATOM 2219 C CA . THR A 1 289 ? 2.232 -5.500 18.335 1.00 95.31 289 THR A CA 1
ATOM 2220 C C . THR A 1 289 ? 3.087 -4.344 17.822 1.00 95.31 289 THR A C 1
ATOM 2222 O O . THR A 1 289 ? 3.285 -3.333 18.502 1.00 95.31 289 THR A O 1
ATOM 2225 N N . LYS A 1 290 ? 3.543 -4.453 16.569 1.00 93.31 290 LYS A N 1
ATOM 2226 C CA . LYS A 1 290 ? 4.237 -3.374 15.856 1.00 93.31 290 LYS A CA 1
ATOM 2227 C C . LYS A 1 290 ? 3.300 -2.545 14.976 1.00 93.31 290 LYS A C 1
ATOM 2229 O O . LYS A 1 290 ? 3.805 -1.884 14.081 1.00 93.31 290 LYS A O 1
ATOM 2234 N N . ALA A 1 291 ? 1.983 -2.574 15.213 1.00 95.62 291 ALA A N 1
ATOM 2235 C CA . ALA A 1 291 ? 0.998 -1.828 14.428 1.00 95.62 291 ALA A CA 1
ATOM 2236 C C . ALA A 1 291 ? 1.431 -0.373 14.191 1.00 95.62 291 ALA A C 1
ATOM 2238 O O . ALA A 1 291 ? 1.782 0.329 15.148 1.00 95.62 291 ALA A O 1
ATOM 2239 N N . GLY A 1 292 ? 1.373 0.062 12.929 1.00 94.19 292 GLY A N 1
ATOM 2240 C CA . GLY A 1 292 ? 1.702 1.432 12.525 1.00 94.19 292 GLY A CA 1
ATOM 2241 C C . GLY A 1 292 ? 0.661 2.456 12.965 1.00 94.19 292 GLY A C 1
ATOM 2242 O O . GLY A 1 292 ? 0.962 3.640 13.077 1.00 94.19 292 GLY A O 1
ATOM 2243 N N . TYR A 1 293 ? -0.560 1.997 13.241 1.00 97.56 293 TYR A N 1
ATOM 2244 C CA . TYR A 1 293 ? -1.640 2.809 13.781 1.00 97.56 293 TYR A CA 1
ATOM 2245 C C . TYR A 1 293 ? -2.532 1.969 14.696 1.00 97.56 293 TYR A C 1
ATOM 2247 O O . TYR A 1 293 ? -2.952 0.871 14.320 1.00 97.56 293 TYR A O 1
ATOM 2255 N N . ILE A 1 294 ? -2.857 2.503 15.875 1.00 98.25 294 ILE A N 1
ATOM 2256 C CA . ILE A 1 294 ? -3.833 1.925 16.802 1.00 98.25 294 ILE A CA 1
ATOM 2257 C C . ILE A 1 294 ? -4.876 2.996 17.106 1.00 98.25 294 ILE A C 1
ATOM 2259 O O . ILE A 1 294 ? -4.568 4.006 17.731 1.00 98.25 294 ILE A O 1
ATOM 2263 N N . GLY A 1 295 ? -6.111 2.776 16.672 1.00 97.94 295 GLY A N 1
ATOM 2264 C CA . GLY A 1 295 ? -7.230 3.678 16.910 1.00 97.94 295 GLY A CA 1
ATOM 2265 C C . GLY A 1 295 ? -8.229 3.086 17.894 1.00 97.94 295 GLY A C 1
ATOM 2266 O O . GLY A 1 295 ? -8.592 1.917 17.775 1.00 97.94 295 GLY A O 1
ATOM 2267 N N . LEU A 1 296 ? -8.713 3.890 18.839 1.00 97.81 296 LEU A N 1
ATOM 2268 C CA . LEU A 1 296 ? -9.744 3.488 19.797 1.00 97.81 296 LEU A CA 1
ATOM 2269 C C . LEU A 1 296 ? -10.952 4.422 19.716 1.00 97.81 296 LEU A C 1
ATOM 2271 O O . LEU A 1 296 ? -10.870 5.608 20.067 1.00 97.81 296 LEU A O 1
ATOM 2275 N N . ILE A 1 297 ? -12.102 3.864 19.320 1.00 95.19 297 ILE A N 1
ATOM 2276 C CA . ILE A 1 297 ? -13.372 4.586 19.363 1.00 95.19 297 ILE A CA 1
ATOM 2277 C C . ILE A 1 297 ? -13.791 4.850 20.808 1.00 95.19 297 ILE A C 1
ATOM 2279 O O . ILE A 1 297 ? -13.763 3.963 21.667 1.00 95.19 297 ILE A O 1
ATOM 2283 N N . GLY A 1 298 ? -14.249 6.066 21.087 1.00 88.88 298 GLY A N 1
ATOM 2284 C CA . GLY A 1 298 ? -14.763 6.411 22.406 1.00 88.88 298 GLY A CA 1
ATOM 2285 C C . GLY A 1 298 ? -14.565 7.867 22.786 1.00 88.88 298 GLY A C 1
ATOM 2286 O O . GLY A 1 298 ? -13.799 8.592 22.162 1.00 88.88 298 GLY A O 1
ATOM 2287 N N . SER A 1 299 ? -15.262 8.287 23.842 1.00 89.56 299 SER A N 1
ATOM 2288 C CA . SER A 1 299 ? -15.045 9.588 24.473 1.00 89.56 299 SER A CA 1
ATOM 2289 C C . SER A 1 299 ? -13.699 9.635 25.205 1.00 89.56 299 SER A C 1
ATOM 2291 O O . SER A 1 299 ? -13.148 8.600 25.586 1.00 89.56 299 SER A O 1
ATOM 2293 N N . LYS A 1 300 ? -13.209 10.851 25.486 1.00 91.81 300 LYS A N 1
ATOM 2294 C CA . LYS A 1 300 ? -12.017 11.062 26.329 1.00 91.81 300 LYS A CA 1
ATOM 2295 C C . LYS A 1 300 ? -12.157 10.363 27.685 1.00 91.81 300 LYS A C 1
ATOM 2297 O O . LYS A 1 300 ? -11.251 9.659 28.095 1.00 91.81 300 LYS A O 1
ATOM 2302 N N . THR A 1 301 ? -13.333 10.445 28.308 1.00 93.25 301 THR A N 1
ATOM 2303 C CA . THR A 1 301 ? -13.621 9.775 29.584 1.00 93.25 301 THR A CA 1
ATOM 2304 C C . THR A 1 301 ? -13.462 8.256 29.505 1.00 93.25 301 THR A C 1
ATOM 2306 O O . THR A 1 301 ? -12.847 7.663 30.386 1.00 93.25 301 THR A O 1
ATOM 2309 N N . LYS A 1 302 ? -13.978 7.617 28.442 1.00 92.12 302 LYS A N 1
ATOM 2310 C CA . LYS A 1 302 ? -13.817 6.168 28.234 1.00 92.12 302 LYS A CA 1
ATOM 2311 C C . LYS A 1 302 ? -12.339 5.806 28.073 1.00 92.12 302 LYS A C 1
ATOM 2313 O O . LYS A 1 302 ? -11.871 4.867 28.710 1.00 92.12 302 LYS A O 1
ATOM 2318 N N . ARG A 1 303 ? -11.614 6.560 27.243 1.00 94.44 303 ARG A N 1
ATOM 2319 C CA . ARG A 1 303 ? -10.173 6.380 27.035 1.00 94.44 303 ARG A CA 1
ATOM 2320 C C . ARG A 1 303 ? -9.401 6.500 28.347 1.00 94.44 303 ARG A C 1
ATOM 2322 O O . ARG A 1 303 ? -8.587 5.636 28.636 1.00 94.44 303 ARG A O 1
ATOM 2329 N N . ASP A 1 304 ? -9.665 7.536 29.135 1.00 94.94 304 ASP A N 1
ATOM 2330 C CA . ASP A 1 304 ? -8.921 7.808 30.367 1.00 94.94 304 ASP A CA 1
ATOM 2331 C C . ASP A 1 304 ? -9.100 6.679 31.394 1.00 94.94 304 ASP A C 1
ATOM 2333 O O . ASP A 1 304 ? -8.126 6.270 32.024 1.00 94.94 304 ASP A O 1
ATOM 2337 N N . GLY A 1 305 ? -10.309 6.110 31.493 1.00 95.75 305 GLY A N 1
ATOM 2338 C CA . GLY A 1 305 ? -10.570 4.923 32.313 1.00 95.75 305 GLY A CA 1
ATOM 2339 C C . GLY A 1 305 ? -9.804 3.682 31.838 1.00 95.75 305 GLY A C 1
ATOM 2340 O O . GLY A 1 305 ? -9.168 3.010 32.645 1.00 95.75 305 GLY A O 1
ATOM 2341 N N . ILE A 1 306 ? -9.798 3.412 30.527 1.00 95.94 306 ILE A N 1
ATOM 2342 C CA . ILE A 1 306 ? -9.035 2.292 29.946 1.00 95.94 306 ILE A CA 1
ATOM 2343 C C . ILE A 1 306 ? -7.529 2.485 30.170 1.00 95.94 306 ILE A C 1
ATOM 2345 O O . ILE A 1 306 ? -6.832 1.549 30.549 1.00 95.94 306 ILE A O 1
ATOM 2349 N N . PHE A 1 307 ? -7.015 3.701 29.978 1.00 96.94 307 PHE A N 1
ATOM 2350 C CA . PHE A 1 307 ? -5.594 4.000 30.160 1.00 96.94 307 PHE A CA 1
ATOM 2351 C C . PHE A 1 307 ? -5.172 3.876 31.624 1.00 96.94 307 PHE A C 1
ATOM 2353 O O . PHE A 1 307 ? -4.063 3.431 31.891 1.00 96.94 307 PHE A O 1
ATOM 2360 N N . ALA A 1 308 ? -6.029 4.253 32.578 1.00 97.00 308 ALA A N 1
ATOM 2361 C CA . ALA A 1 308 ? -5.758 4.037 33.997 1.00 97.00 308 ALA A CA 1
ATOM 2362 C C . ALA A 1 308 ? -5.580 2.542 34.313 1.00 97.00 308 ALA A C 1
ATOM 2364 O O . ALA A 1 308 ? -4.559 2.173 34.884 1.00 97.00 308 ALA A O 1
ATOM 2365 N N . ALA A 1 309 ? -6.491 1.687 33.840 1.00 96.38 309 ALA A N 1
ATOM 2366 C CA . ALA A 1 309 ? -6.381 0.237 34.021 1.00 96.38 309 ALA A CA 1
ATOM 2367 C C . ALA A 1 309 ? -5.122 -0.349 33.350 1.00 96.38 309 ALA A C 1
ATOM 2369 O O . ALA A 1 309 ? -4.407 -1.149 33.945 1.00 96.38 309 ALA A O 1
ATOM 2370 N N . LEU A 1 310 ? -4.785 0.093 32.133 1.00 96.75 310 LEU A N 1
ATOM 2371 C CA . LEU A 1 310 ? -3.578 -0.380 31.442 1.00 96.75 310 LEU A CA 1
ATOM 2372 C C . LEU A 1 310 ? -2.278 0.051 32.142 1.00 96.75 310 LEU A C 1
ATOM 2374 O O . LEU A 1 310 ? -1.294 -0.685 32.112 1.00 96.75 310 LEU A O 1
ATOM 2378 N N . ARG A 1 311 ? -2.252 1.206 32.817 1.00 97.56 311 ARG A N 1
ATOM 2379 C CA . ARG A 1 311 ? -1.094 1.597 33.643 1.00 97.56 311 ARG A CA 1
ATOM 2380 C C . ARG A 1 311 ? -0.893 0.657 34.823 1.00 97.56 311 ARG A C 1
ATOM 2382 O O . ARG A 1 311 ? 0.245 0.315 35.129 1.00 97.56 311 ARG A O 1
ATOM 2389 N N . GLU A 1 312 ? -1.979 0.229 35.463 1.00 97.19 312 GLU A N 1
ATOM 2390 C CA . GLU A 1 312 ? -1.926 -0.757 36.551 1.00 97.19 312 GLU A CA 1
ATOM 2391 C C . GLU A 1 312 ? -1.382 -2.112 36.061 1.00 97.19 312 GLU A C 1
ATOM 2393 O O . GLU A 1 312 ? -0.712 -2.817 36.812 1.00 97.19 312 GLU A O 1
ATOM 2398 N N . GLU A 1 313 ? -1.572 -2.431 34.777 1.00 95.62 313 GLU A N 1
ATOM 2399 C CA . GLU A 1 313 ? -1.001 -3.607 34.098 1.00 95.62 313 GLU A CA 1
ATOM 2400 C C . GLU A 1 313 ? 0.439 -3.415 33.591 1.00 95.62 313 GLU A C 1
ATOM 2402 O O . GLU A 1 313 ? 1.027 -4.340 33.025 1.00 95.62 313 GLU A O 1
ATOM 2407 N N . GLY A 1 314 ? 1.033 -2.239 33.811 1.00 97.12 314 GLY A N 1
ATOM 2408 C CA . GLY A 1 314 ? 2.437 -1.957 33.513 1.00 97.12 314 GLY A CA 1
ATOM 2409 C C . GLY A 1 314 ? 2.715 -1.372 32.127 1.00 97.12 314 GLY A C 1
ATOM 2410 O O . GLY A 1 314 ? 3.882 -1.286 31.744 1.00 97.12 314 GLY A O 1
ATOM 2411 N N . PHE A 1 315 ? 1.693 -0.949 31.375 1.00 97.62 315 PHE A N 1
ATOM 2412 C CA . PHE A 1 315 ? 1.910 -0.214 30.125 1.00 97.62 315 PHE A CA 1
ATOM 2413 C C . PHE A 1 315 ? 2.459 1.190 30.401 1.00 97.62 315 PHE A C 1
ATOM 2415 O O . PHE A 1 315 ? 1.968 1.915 31.270 1.00 97.62 315 PHE A O 1
ATOM 2422 N N . SER A 1 316 ? 3.483 1.584 29.644 1.00 97.25 316 SER A N 1
ATOM 2423 C CA . SER A 1 316 ? 4.134 2.886 29.785 1.00 97.25 316 SER A CA 1
ATOM 2424 C C . SER A 1 316 ? 3.361 3.999 29.069 1.00 97.25 316 SER A C 1
ATOM 2426 O O . SER A 1 316 ? 2.583 3.747 28.148 1.00 97.25 316 SER A O 1
ATOM 2428 N N . GLU A 1 317 ? 3.638 5.264 29.404 1.00 96.19 317 GLU A N 1
ATOM 2429 C CA . GLU A 1 317 ? 3.110 6.398 28.623 1.00 96.19 317 GLU A CA 1
ATOM 2430 C C . GLU A 1 317 ? 3.566 6.353 27.158 1.00 96.19 317 GLU A C 1
ATOM 2432 O O . GLU A 1 317 ? 2.836 6.794 26.274 1.00 96.19 317 GLU A O 1
ATOM 2437 N N . SER A 1 318 ? 4.744 5.780 26.880 1.00 95.31 318 SER A N 1
ATOM 2438 C CA . SER A 1 318 ? 5.214 5.585 25.507 1.00 95.31 318 SER A CA 1
ATOM 2439 C C . SER A 1 318 ? 4.316 4.607 24.751 1.00 95.31 318 SER A C 1
ATOM 2441 O O . SER A 1 318 ? 4.007 4.853 23.586 1.00 95.31 318 SER A O 1
ATOM 2443 N N . ASP A 1 319 ? 3.860 3.534 25.399 1.00 95.94 319 ASP A N 1
ATOM 2444 C CA . ASP A 1 319 ? 2.933 2.578 24.791 1.00 95.94 319 ASP A CA 1
ATOM 2445 C C . ASP A 1 319 ? 1.590 3.252 24.508 1.00 95.94 319 ASP A C 1
ATOM 2447 O O . ASP A 1 319 ? 1.107 3.234 23.377 1.00 95.94 319 ASP A O 1
ATOM 2451 N N . LEU A 1 320 ? 1.028 3.929 25.513 1.00 96.75 320 LEU A N 1
ATOM 2452 C CA . LEU A 1 320 ? -0.264 4.609 25.407 1.00 96.75 320 LEU A CA 1
ATOM 2453 C C . LEU A 1 320 ? -0.249 5.763 24.392 1.00 96.75 320 LEU A C 1
ATOM 2455 O O . LEU A 1 320 ? -1.270 6.031 23.761 1.00 96.75 320 LEU A O 1
ATOM 2459 N N . SER A 1 321 ? 0.901 6.411 24.174 1.00 95.06 321 SER A N 1
ATOM 2460 C CA . SER A 1 321 ? 1.044 7.492 23.186 1.00 95.06 321 SER A CA 1
ATOM 2461 C C . SER A 1 321 ? 0.850 7.036 21.735 1.00 95.06 321 SER A C 1
ATOM 2463 O O . SER A 1 321 ? 0.568 7.860 20.869 1.00 95.06 321 SER A O 1
ATOM 2465 N N . ARG A 1 322 ? 0.945 5.726 21.468 1.00 95.50 322 ARG A N 1
ATOM 2466 C CA . ARG A 1 322 ? 0.672 5.125 20.151 1.00 95.50 322 ARG A CA 1
ATOM 2467 C C . ARG A 1 322 ? -0.821 5.064 19.813 1.00 95.50 322 ARG A C 1
ATOM 2469 O O . ARG A 1 322 ? -1.170 4.686 18.696 1.00 95.50 322 ARG A O 1
ATOM 2476 N N . VAL A 1 323 ? -1.700 5.355 20.775 1.00 97.19 323 VAL A N 1
ATOM 2477 C CA . VAL A 1 323 ? -3.147 5.172 20.641 1.00 97.19 323 VAL A CA 1
ATOM 2478 C C . VAL A 1 323 ? -3.826 6.479 20.246 1.00 97.19 323 VAL A C 1
ATOM 2480 O O . VAL A 1 323 ? -3.833 7.458 20.991 1.00 97.19 323 VAL A O 1
ATOM 2483 N N . HIS A 1 324 ? -4.498 6.456 19.102 1.00 96.62 324 HIS A N 1
ATOM 2484 C CA . HIS A 1 324 ? -5.340 7.538 18.611 1.00 96.62 324 HIS A CA 1
ATOM 2485 C C . HIS A 1 324 ? -6.742 7.427 19.214 1.00 96.62 324 HIS A C 1
ATOM 2487 O O . HIS A 1 324 ? -7.532 6.550 18.847 1.00 96.62 324 HIS A O 1
ATOM 2493 N N . SER A 1 325 ? -7.044 8.282 20.197 1.00 95.00 325 SER A N 1
ATOM 2494 C CA . SER A 1 325 ? -8.346 8.290 20.868 1.00 95.00 325 SER A CA 1
ATOM 2495 C C . SER A 1 325 ? -8.749 9.676 21.415 1.00 95.00 325 SER A C 1
ATOM 2497 O O . SER A 1 325 ? -7.995 10.263 22.206 1.00 95.00 325 SER A O 1
ATOM 2499 N N . PRO A 1 326 ? -9.953 10.195 21.092 1.00 94.81 326 PRO A N 1
ATOM 2500 C CA . PRO A 1 326 ? -10.945 9.618 20.176 1.00 94.81 326 PRO A CA 1
ATOM 2501 C C . PRO A 1 326 ? -10.385 9.393 18.768 1.00 94.81 326 PRO A C 1
ATOM 2503 O O . PRO A 1 326 ? -9.599 10.202 18.293 1.00 94.81 326 PRO A O 1
ATOM 2506 N N . ILE A 1 327 ? -10.745 8.266 18.154 1.00 96.81 327 ILE A N 1
ATOM 2507 C CA . ILE A 1 327 ? -10.263 7.882 16.824 1.00 96.81 327 ILE A CA 1
ATOM 2508 C C . ILE A 1 327 ? -10.782 8.844 15.743 1.00 96.81 327 ILE A C 1
ATOM 2510 O O . ILE A 1 327 ? -11.957 9.218 15.768 1.00 96.81 327 ILE A O 1
ATOM 2514 N N . GLY A 1 328 ? -9.936 9.177 14.767 1.00 96.44 328 GLY A N 1
ATOM 2515 C CA . GLY A 1 328 ? -10.284 10.002 13.614 1.00 96.44 328 GLY A CA 1
ATOM 2516 C C . GLY A 1 328 ? -10.074 11.506 13.819 1.00 96.44 328 GLY A C 1
ATOM 2517 O O . GLY A 1 328 ? -10.002 12.022 14.933 1.00 96.44 328 GLY A O 1
ATOM 2518 N N . LEU A 1 329 ? -9.986 12.240 12.705 1.00 95.44 329 LEU A N 1
ATOM 2519 C CA . LEU A 1 329 ? -9.839 13.698 12.710 1.00 95.44 329 LEU A CA 1
ATOM 2520 C C . LEU A 1 329 ? -11.118 14.410 13.182 1.00 95.44 329 LEU A C 1
ATOM 2522 O O . LEU A 1 329 ? -12.237 14.023 12.836 1.00 95.44 329 LEU A O 1
ATOM 2526 N N . GLY A 1 330 ? -10.954 15.524 13.900 1.00 93.44 330 GLY A N 1
ATOM 2527 C CA . GLY A 1 330 ? -12.048 16.363 14.400 1.00 93.44 330 GLY A CA 1
ATOM 2528 C C . GLY A 1 330 ? -12.776 17.163 13.312 1.00 93.44 330 GLY A C 1
ATOM 2529 O O . GLY A 1 330 ? -12.704 18.386 13.303 1.00 93.44 330 GLY A O 1
ATOM 2530 N N . ILE A 1 331 ? -13.490 16.484 12.412 1.00 95.00 331 ILE A N 1
ATOM 2531 C CA . ILE A 1 331 ? -14.218 17.089 11.279 1.00 95.00 331 ILE A CA 1
ATOM 2532 C C . ILE A 1 331 ? -15.714 17.321 11.556 1.00 95.00 331 ILE A C 1
ATOM 2534 O O . ILE A 1 331 ? -16.465 17.651 10.646 1.00 95.00 331 ILE A O 1
ATOM 2538 N N . GLY A 1 332 ? -16.167 17.118 12.799 1.00 94.06 332 GLY A N 1
ATOM 2539 C CA . GLY A 1 332 ? -17.583 17.244 13.169 1.00 94.06 332 GLY A CA 1
ATOM 2540 C C . GLY A 1 332 ? -18.473 16.087 12.696 1.00 94.06 332 GLY A C 1
ATOM 2541 O O . GLY A 1 332 ? -19.679 16.276 12.568 1.00 94.06 332 GLY A O 1
ATOM 2542 N N . ALA A 1 333 ? -17.887 14.912 12.442 1.00 95.56 333 ALA A N 1
ATOM 2543 C CA . ALA A 1 333 ? -18.586 13.716 11.975 1.00 95.56 333 ALA A CA 1
ATOM 2544 C C . ALA A 1 333 ? -19.686 13.242 12.946 1.00 95.56 333 ALA A C 1
ATOM 2546 O O . ALA A 1 333 ? -19.459 13.160 14.156 1.00 95.56 333 ALA A O 1
ATOM 2547 N N . GLN A 1 334 ? -20.854 12.883 12.407 1.00 94.50 334 GLN A N 1
ATOM 2548 C CA . GLN A 1 334 ? -22.020 12.407 13.164 1.00 94.50 334 GLN A CA 1
ATOM 2549 C C . GLN A 1 334 ? -22.530 11.051 12.667 1.00 94.50 334 GLN A C 1
ATOM 2551 O O . GLN A 1 334 ? -22.948 10.218 13.474 1.00 94.50 334 GLN A O 1
ATOM 2556 N N . THR A 1 335 ? -22.503 10.813 11.354 1.00 98.00 335 THR A N 1
ATOM 2557 C CA . THR A 1 335 ? -22.938 9.535 10.768 1.00 98.00 335 THR A CA 1
ATOM 2558 C C . THR A 1 335 ? -21.813 8.491 10.785 1.00 98.00 335 THR A C 1
ATOM 2560 O O . THR A 1 335 ? -20.636 8.859 10.810 1.00 98.00 335 THR A O 1
ATOM 2563 N N . PRO A 1 336 ? -22.118 7.176 10.756 1.00 97.75 336 PRO A N 1
ATOM 2564 C CA . PRO A 1 336 ? -21.093 6.136 10.630 1.00 97.75 336 PRO A CA 1
ATOM 2565 C C . PRO A 1 336 ? -20.152 6.343 9.436 1.00 97.75 336 PRO A C 1
ATOM 2567 O O . PRO A 1 336 ? -18.956 6.083 9.549 1.00 97.75 336 PRO A O 1
ATOM 2570 N N . GLU A 1 337 ? -20.676 6.835 8.316 1.00 98.19 337 GLU A N 1
ATOM 2571 C CA . GLU A 1 337 ? -19.932 7.128 7.093 1.00 98.19 337 GLU A CA 1
ATOM 2572 C C . GLU A 1 337 ? -18.988 8.322 7.277 1.00 98.19 337 GLU A C 1
ATOM 2574 O O . GLU A 1 337 ? -17.810 8.224 6.941 1.00 98.19 337 GLU A O 1
ATOM 2579 N N . GLU A 1 338 ? -19.454 9.422 7.874 1.00 98.31 338 GLU A N 1
ATOM 2580 C CA . GLU A 1 338 ? -18.592 10.568 8.203 1.00 98.31 338 GLU A CA 1
ATOM 2581 C C . GLU A 1 338 ? -17.495 10.180 9.202 1.00 98.31 338 GLU A C 1
ATOM 2583 O O . GLU A 1 338 ? -16.344 10.598 9.056 1.00 98.31 338 GLU A O 1
ATOM 2588 N N . ILE A 1 339 ? -17.828 9.348 10.196 1.00 98.12 339 ILE A N 1
ATOM 2589 C CA . ILE A 1 339 ? -16.860 8.826 11.168 1.00 98.12 339 ILE A CA 1
ATOM 2590 C C . ILE A 1 339 ? -15.827 7.950 10.451 1.00 98.12 339 ILE A C 1
ATOM 2592 O O . ILE A 1 339 ? -14.633 8.087 10.701 1.00 98.12 339 ILE A O 1
ATOM 2596 N N . ALA A 1 340 ? -16.244 7.091 9.520 1.00 98.19 340 ALA A N 1
ATOM 2597 C CA . ALA A 1 340 ? -15.329 6.276 8.725 1.00 98.19 340 ALA A CA 1
ATOM 2598 C C . ALA A 1 340 ? -14.361 7.127 7.885 1.00 98.19 340 ALA A C 1
ATOM 2600 O O . ALA A 1 340 ? -13.166 6.827 7.844 1.00 98.19 340 ALA A O 1
ATOM 2601 N N . ILE A 1 341 ? -14.844 8.209 7.263 1.00 98.31 341 ILE A N 1
ATOM 2602 C CA . ILE A 1 341 ? -13.989 9.164 6.539 1.00 98.31 341 ILE A CA 1
ATOM 2603 C C . ILE A 1 341 ? -13.011 9.854 7.494 1.00 98.31 341 ILE A C 1
ATOM 2605 O O . ILE A 1 341 ? -11.823 9.927 7.191 1.00 98.31 341 ILE A O 1
ATOM 2609 N N . SER A 1 342 ? -13.481 10.304 8.659 1.00 97.94 342 SER A N 1
ATOM 2610 C CA . SER A 1 342 ? -12.643 10.898 9.709 1.00 97.94 342 SER A CA 1
ATOM 2611 C C . SER A 1 342 ? -11.517 9.956 10.161 1.00 97.94 342 SER A C 1
ATOM 2613 O O . SER A 1 342 ? -10.359 10.376 10.240 1.00 97.94 342 SER A O 1
ATOM 2615 N N . ILE A 1 343 ? -11.838 8.678 10.398 1.00 98.06 343 ILE A N 1
ATOM 2616 C CA . ILE A 1 343 ? -10.876 7.633 10.773 1.00 98.06 343 ILE A CA 1
ATOM 2617 C C . ILE A 1 343 ? -9.851 7.429 9.659 1.00 98.06 343 ILE A C 1
ATOM 2619 O O . ILE A 1 343 ? -8.649 7.513 9.903 1.00 98.06 343 ILE A O 1
ATOM 2623 N N . MET A 1 344 ? -10.301 7.192 8.424 1.00 97.81 344 MET A N 1
ATOM 2624 C CA . MET A 1 344 ? -9.375 6.898 7.330 1.00 97.81 344 MET A CA 1
ATOM 2625 C C . MET A 1 344 ? -8.523 8.109 6.939 1.00 97.81 344 MET A C 1
ATOM 2627 O O . MET A 1 344 ? -7.370 7.929 6.553 1.00 97.81 344 MET A O 1
ATOM 2631 N N . ALA A 1 345 ? -9.035 9.332 7.098 1.00 97.12 345 ALA A N 1
ATOM 2632 C CA . ALA A 1 345 ? -8.245 10.547 6.937 1.00 97.12 345 ALA A CA 1
ATOM 2633 C C . ALA A 1 345 ? -7.114 10.631 7.977 1.00 97.12 345 ALA A C 1
ATOM 2635 O O . ALA A 1 345 ? -5.981 10.947 7.612 1.00 97.12 345 ALA A O 1
ATOM 2636 N N . GLU A 1 346 ? -7.384 10.289 9.244 1.00 97.25 346 GLU A N 1
ATOM 2637 C CA . GLU A 1 346 ? -6.343 10.218 10.279 1.00 97.25 346 GLU A CA 1
ATOM 2638 C C . GLU A 1 346 ? -5.310 9.132 9.955 1.00 97.25 346 GLU A C 1
ATOM 2640 O O . GLU A 1 346 ? -4.114 9.414 9.953 1.00 97.25 346 GLU A O 1
ATOM 2645 N N . VAL A 1 347 ? -5.754 7.921 9.598 1.00 96.44 347 VAL A N 1
ATOM 2646 C CA . VAL A 1 347 ? -4.868 6.806 9.212 1.00 96.44 347 VAL A CA 1
ATOM 2647 C C . VAL A 1 347 ? -3.940 7.205 8.060 1.00 96.44 347 VAL A C 1
ATOM 2649 O O . VAL A 1 347 ? -2.738 6.934 8.105 1.00 96.44 347 VAL A O 1
ATOM 2652 N N . ILE A 1 348 ? -4.466 7.877 7.029 1.00 93.81 348 ILE A N 1
ATOM 2653 C CA . ILE A 1 348 ? -3.668 8.367 5.896 1.00 93.81 348 ILE A CA 1
ATOM 2654 C C . ILE A 1 348 ? -2.665 9.432 6.354 1.00 93.81 348 ILE A C 1
ATOM 2656 O O . ILE A 1 348 ? -1.506 9.382 5.932 1.00 93.81 348 ILE A O 1
ATOM 2660 N N . ALA A 1 349 ? -3.076 10.363 7.220 1.00 93.19 349 ALA A N 1
ATOM 2661 C CA . ALA A 1 349 ? -2.198 11.403 7.752 1.00 93.19 349 ALA A CA 1
ATOM 2662 C C . ALA A 1 349 ? -1.041 10.810 8.575 1.00 93.19 349 ALA A C 1
ATOM 2664 O O . ALA A 1 349 ? 0.109 11.195 8.361 1.00 93.19 349 ALA A O 1
ATOM 2665 N N . VAL A 1 350 ? -1.323 9.826 9.441 1.00 92.00 350 VAL A N 1
ATOM 2666 C CA . VAL A 1 350 ? -0.312 9.095 10.228 1.00 92.00 350 VAL A CA 1
ATOM 2667 C C . VAL A 1 350 ? 0.673 8.398 9.298 1.00 92.00 350 VAL A C 1
ATOM 2669 O O . VAL A 1 350 ? 1.879 8.618 9.390 1.00 92.00 350 VAL A O 1
ATOM 2672 N N . ARG A 1 351 ? 0.160 7.607 8.347 1.00 86.75 351 ARG A N 1
ATOM 2673 C CA . ARG A 1 351 ? 0.977 6.829 7.405 1.00 86.75 351 ARG A CA 1
ATOM 2674 C C . ARG A 1 351 ? 1.866 7.708 6.526 1.00 86.75 351 ARG A C 1
ATOM 2676 O O . ARG A 1 351 ? 2.940 7.274 6.122 1.00 86.75 351 ARG A O 1
ATOM 2683 N N . SER A 1 352 ? 1.417 8.925 6.228 1.00 84.56 352 SER A N 1
ATOM 2684 C CA . SER A 1 352 ? 2.159 9.891 5.411 1.00 84.56 352 SER A CA 1
ATOM 2685 C C . SER A 1 352 ? 3.106 10.772 6.236 1.00 84.56 352 SER A C 1
ATOM 2687 O O . SER A 1 352 ? 3.838 11.571 5.662 1.00 84.56 352 SER A O 1
ATOM 2689 N N . GLY A 1 353 ? 3.094 10.661 7.571 1.00 84.94 353 GLY A N 1
ATOM 2690 C CA . GLY A 1 353 ? 3.893 11.507 8.461 1.00 84.94 353 GLY A CA 1
ATOM 2691 C C . GLY A 1 353 ? 3.415 12.963 8.545 1.00 84.94 353 GLY A C 1
ATOM 2692 O O . GLY A 1 353 ? 4.181 13.830 8.955 1.00 84.94 353 GLY A O 1
ATOM 2693 N N . VAL A 1 354 ? 2.164 13.244 8.161 1.00 82.25 354 VAL A N 1
ATOM 2694 C CA . VAL A 1 354 ? 1.580 14.601 8.088 1.00 82.25 354 VAL A CA 1
ATOM 2695 C C . VAL A 1 354 ? 0.424 14.758 9.076 1.00 82.25 354 VAL A C 1
ATOM 2697 O O . VAL A 1 354 ? -0.531 15.486 8.817 1.00 82.25 354 VAL A O 1
ATOM 2700 N N . LEU A 1 355 ? 0.472 14.058 10.214 1.00 75.62 355 LEU A N 1
ATOM 2701 C CA . LEU A 1 355 ? -0.484 14.300 11.293 1.00 75.62 355 LEU A CA 1
ATOM 2702 C C . LEU A 1 355 ? -0.520 15.807 11.590 1.00 75.62 355 LEU A C 1
ATOM 2704 O O . LEU A 1 355 ? 0.530 16.380 11.911 1.00 75.62 355 LEU A O 1
ATOM 2708 N N . PRO A 1 356 ? -1.687 16.464 11.457 1.00 55.47 356 PRO A N 1
ATOM 2709 C CA . PRO A 1 356 ? -1.805 17.863 11.812 1.00 55.47 356 PRO A CA 1
ATOM 2710 C C . PRO A 1 356 ? -1.360 18.017 13.263 1.00 55.47 356 PRO A C 1
ATOM 2712 O O . PRO A 1 356 ? -1.804 17.262 14.130 1.00 55.47 356 PRO A O 1
ATOM 2715 N N . LYS A 1 357 ? -0.482 18.984 13.537 1.00 42.91 357 LYS A N 1
ATOM 2716 C CA . LYS A 1 357 ? -0.287 19.439 14.914 1.00 42.91 357 LYS A CA 1
ATOM 2717 C C . LYS A 1 357 ? -1.620 20.052 15.345 1.00 42.91 357 LYS A C 1
ATOM 2719 O O . LYS A 1 357 ? -1.955 21.135 14.870 1.00 42.91 357 LYS A O 1
ATOM 2724 N N . LEU A 1 358 ? -2.398 19.297 16.121 1.00 40.66 358 LEU A N 1
ATOM 2725 C CA . LEU A 1 358 ? -3.626 19.773 16.758 1.00 40.66 358 LEU A CA 1
ATOM 2726 C C . LEU A 1 358 ? -3.303 20.782 17.858 1.00 40.66 358 LEU A C 1
ATOM 2728 O O . LEU A 1 358 ? -2.301 20.560 18.579 1.00 40.66 358 LEU A O 1
#

Nearest PDB structures (foldseek):
  2we7-assembly1_A-3  TM=7.087E-01  e=7.510E-26  Mycolicibacterium smegmatis MC2 155
  2we8-assembly1_A-2  TM=7.131E-01  e=1.445E-25  Mycolicibacterium smegmatis MC2 155
  2we8-assembly2_B-3  TM=6.881E-01  e=2.192E-25  Mycolicibacterium smegmatis MC2 155
  2we7-assembly2_B-2  TM=6.749E-01  e=8.120E-25  Mycolicibacterium smegmatis MC2 155
  3on5-assembly1_B  TM=7.835E-01  e=1.178E-20  Halalkalibacterium halodurans